Protein AF-0000000079439930 (afdb_homodimer)

Organism: Chrysemys picta bellii (NCBI:txid8478)

Solvent-accessible surface area (backbone atoms only — not comparable to full-atom values): 18046 Å² total; per-residue (Å²): 136,80,78,74,73,75,74,70,74,75,74,77,70,75,73,72,79,66,72,75,82,71,68,65,83,54,54,28,78,56,24,63,76,33,70,64,34,46,35,51,52,47,32,37,53,33,23,48,49,23,35,52,36,46,55,69,49,66,46,74,52,48,75,53,48,45,51,30,38,50,50,29,50,50,49,28,52,50,48,53,52,54,51,44,37,32,45,70,48,45,57,82,77,45,98,67,63,59,44,56,50,47,21,53,52,27,43,53,50,20,47,52,34,43,33,30,21,51,41,39,43,47,58,44,70,42,34,68,26,24,35,65,82,67,78,46,57,47,36,52,73,69,39,39,54,41,33,50,53,23,24,54,33,27,44,52,26,25,51,32,27,44,50,43,19,52,54,25,46,56,42,50,65,99,134,82,77,75,74,74,75,70,75,73,74,78,70,76,72,75,79,67,73,75,82,71,68,66,82,55,54,28,78,56,24,64,75,34,72,63,35,46,34,51,51,47,30,37,52,33,22,48,49,23,34,52,35,46,56,70,49,66,44,74,53,48,76,53,47,45,51,31,37,51,50,29,48,51,49,28,52,51,47,52,53,55,51,43,37,31,45,68,49,45,58,81,78,46,97,64,64,60,44,56,51,47,21,53,52,27,44,52,49,21,46,52,34,43,33,29,21,51,42,39,43,47,57,43,68,42,35,67,26,23,35,66,85,65,78,46,56,48,37,51,73,69,38,39,55,41,32,49,53,25,25,53,32,27,46,51,25,24,50,31,28,46,50,43,20,54,54,24,46,57,43,51,67,98

InterPro domains:
  IPR008253 Marvel domain [PF01284] (32-167)
  IPR008253 Marvel domain [PS51225] (31-173)
  IPR013295 Myelin and lymphocyte (MAL) protein [PR01884] (45-57)
  IPR013295 Myelin and lymphocyte (MAL) protein [PR01884] (66-79)
  IPR013295 Myelin and lymphocyte (MAL) protein [PR01884] (98-113)
  IPR013295 Myelin and lymphocyte (MAL) protein [PR01884] (144-161)
  IPR050578 MARVEL domain-containing and chemokine-like factor proteins [PTHR22776] (22-173)

Secondary structure (DSSP, 8-state):
------------------------PPPGGGGGGSHHHHHHHHHHHHHHHHHHHHHHTT-SSHHHHHHHHHHHHHHHHHHHHHHHHHHTTGGGGS-S-HHHHHHHHHHHHHHHHHHHHHHHHHHHHTTT-B-TTSSSBSS-HHHHHHHHHHHHHHHHHHHHHHHHHHHHHHHHH-/---------------------------GGGGGGSHHHHHHHHHHHHHHHHHHHHHHTT-SSHHHHHHHHHHHHHHHHHHHHHHHHHHTTGGGGS-S-HHHHHHHHHHHHHHHHHHHHHHHHHHHHTTT-B-TTSSSBSS-HHHHHHHHHHHHHHHHHHHHHHHHHHHHHHHHH-

Structure (mmCIF, N/CA/C/O backbone):
data_AF-0000000079439930-model_v1
#
loop_
_entity.id
_entity.type
_entity.pdbx_description
1 polymer 'Mal, T cell differentiation protein 2'
#
loop_
_atom_site.group_PDB
_atom_site.id
_atom_site.type_symbol
_atom_site.label_atom_id
_atom_site.label_alt_id
_atom_site.label_comp_id
_atom_site.label_asym_id
_atom_site.label_entity_id
_atom_site.label_seq_id
_atom_site.pdbx_PDB_ins_code
_atom_site.Cartn_x
_atom_site.Cartn_y
_atom_site.Cartn_z
_atom_site.occupancy
_atom_site.B_iso_or_equiv
_atom_site.auth_seq_id
_atom_site.auth_comp_id
_atom_site.auth_asym_id
_atom_site.auth_atom_id
_atom_site.pdbx_PDB_model_num
ATOM 1 N N . MET A 1 1 ? 2.426 77.375 29.844 1 32.12 1 MET A N 1
ATOM 2 C CA . MET A 1 1 ? 1.651 76.125 29.828 1 32.12 1 MET A CA 1
ATOM 3 C C . MET A 1 1 ? 2.213 75.125 28.797 1 32.12 1 MET A C 1
ATOM 5 O O . MET A 1 1 ? 2.08 75.312 27.594 1 32.12 1 MET A O 1
ATOM 9 N N . SER A 1 2 ? 3.395 74.5 29.062 1 38.62 2 SER A N 1
ATOM 10 C CA . SER A 1 2 ? 4.191 73.562 28.312 1 38.62 2 SER A CA 1
ATOM 11 C C . SER A 1 2 ? 3.398 72.312 28.031 1 38.62 2 SER A C 1
ATOM 13 O O . SER A 1 2 ? 2.842 71.688 28.953 1 38.62 2 SER A O 1
ATOM 15 N N . VAL A 1 3 ? 2.713 72.25 26.875 1 45.84 3 VAL A N 1
ATOM 16 C CA . VAL A 1 3 ? 2.025 71.062 26.328 1 45.84 3 VAL A CA 1
ATOM 17 C C . VAL A 1 3 ? 2.947 69.875 26.375 1 45.84 3 VAL A C 1
ATOM 19 O O . VAL A 1 3 ? 4.02 69.875 25.766 1 45.84 3 VAL A O 1
ATOM 22 N N . ARG A 1 4 ? 3.117 69.188 27.562 1 47.84 4 ARG A N 1
ATOM 23 C CA . ARG A 1 4 ? 3.773 67.875 27.688 1 47.84 4 ARG A CA 1
ATOM 24 C C . ARG A 1 4 ? 3.236 66.875 26.641 1 47.84 4 ARG A C 1
ATOM 26 O O . ARG A 1 4 ? 2.041 66.625 26.625 1 47.84 4 ARG A O 1
ATOM 33 N N . GLY A 1 5 ? 3.74 66.938 25.438 1 41.31 5 GLY A N 1
ATOM 34 C CA . GLY A 1 5 ? 3.465 65.938 24.406 1 41.31 5 GLY A CA 1
ATOM 35 C C . GLY A 1 5 ? 3.504 64.562 24.938 1 41.31 5 GLY A C 1
ATOM 36 O O . GLY A 1 5 ? 4.512 64.125 25.5 1 41.31 5 GLY A O 1
ATOM 37 N N . GLY A 1 6 ? 2.406 64.062 25.5 1 41.41 6 GLY A N 1
ATOM 38 C CA . GLY A 1 6 ? 2.314 62.656 25.906 1 41.41 6 GLY A CA 1
ATOM 39 C C . GLY A 1 6 ? 2.914 61.688 24.891 1 41.41 6 GLY A C 1
ATOM 40 O O . GLY A 1 6 ? 2.594 61.75 23.703 1 41.41 6 GLY A O 1
ATOM 41 N N . SER A 1 7 ? 4.227 61.375 24.984 1 45.31 7 SER A N 1
ATOM 42 C CA . SER A 1 7 ? 4.875 60.312 24.203 1 45.31 7 SER A CA 1
ATOM 43 C C . SER A 1 7 ? 3.982 59.094 24.078 1 45.31 7 SER A C 1
ATOM 45 O O . SER A 1 7 ? 3.486 58.594 25.094 1 45.31 7 SER A O 1
ATOM 47 N N . MET A 1 8 ? 3.07 59 23.062 1 49.94 8 MET A N 1
ATOM 48 C CA . MET A 1 8 ? 2.369 57.781 22.766 1 49.94 8 MET A CA 1
ATOM 49 C C . MET A 1 8 ? 3.262 56.562 23.031 1 49.94 8 MET A C 1
ATOM 51 O O . MET A 1 8 ? 4.465 56.594 22.781 1 49.94 8 MET A O 1
ATOM 55 N N . PRO A 1 9 ? 2.969 55.688 24.078 1 54.25 9 PRO A N 1
ATOM 56 C CA . PRO A 1 9 ? 3.814 54.5 24.234 1 54.25 9 PRO A CA 1
ATOM 57 C C . PRO A 1 9 ? 4.105 53.812 22.891 1 54.25 9 PRO A C 1
ATOM 59 O O . PRO A 1 9 ? 3.328 53.938 21.953 1 54.25 9 PRO A O 1
ATOM 62 N N . PRO A 1 10 ? 5.363 53.562 22.547 1 54.41 10 PRO A N 1
ATOM 63 C CA . PRO A 1 10 ? 5.691 52.875 21.297 1 54.41 10 PRO A CA 1
ATOM 64 C C . PRO A 1 10 ? 4.773 51.688 21.016 1 54.41 10 PRO A C 1
ATOM 66 O O . PRO A 1 10 ? 4.203 51.125 21.953 1 54.41 10 PRO A O 1
ATOM 69 N N . PRO A 1 11 ? 4.141 51.594 19.844 1 53.78 11 PRO A N 1
ATOM 70 C CA . PRO A 1 11 ? 3.305 50.438 19.5 1 53.78 11 PRO A CA 1
ATOM 71 C C . PRO A 1 11 ? 3.891 49.125 20.016 1 53.78 11 PRO A C 1
ATOM 73 O O . PRO A 1 11 ? 5.109 49.031 20.188 1 53.78 11 PRO A O 1
ATOM 76 N N . PRO A 1 12 ? 3.102 48.344 20.734 1 47 12 PRO A N 1
ATOM 77 C CA . PRO A 1 12 ? 3.648 47.062 21.188 1 47 12 PRO A CA 1
ATOM 78 C C . PRO A 1 12 ? 4.469 46.344 20.109 1 47 12 PRO A C 1
ATOM 80 O O . PRO A 1 12 ? 4.234 46.562 18.922 1 47 12 PRO A O 1
ATOM 83 N N . ASN A 1 13 ? 5.734 46.125 20.297 1 45.19 13 ASN A N 1
ATOM 84 C CA . ASN A 1 13 ? 6.57 45.312 19.422 1 45.19 13 ASN A CA 1
ATOM 85 C C . ASN A 1 13 ? 5.801 44.125 18.859 1 45.19 13 ASN A C 1
ATOM 87 O O . ASN A 1 13 ? 5.121 43.406 19.594 1 45.19 13 ASN A O 1
ATOM 91 N N . PRO A 1 14 ? 5.352 44.156 17.609 1 44.88 14 PRO A N 1
ATOM 92 C CA . PRO A 1 14 ? 4.73 42.938 17.125 1 44.88 14 PRO A CA 1
ATOM 93 C C . PRO A 1 14 ? 5.395 41.656 17.688 1 44.88 14 PRO A C 1
ATOM 95 O O . PRO A 1 14 ? 6.625 41.562 17.688 1 44.88 14 PRO A O 1
ATOM 98 N N . THR A 1 15 ? 4.965 41.156 18.781 1 44.5 15 THR A N 1
ATOM 99 C CA . THR A 1 15 ? 5.5 39.844 19.172 1 44.5 15 THR A CA 1
ATOM 100 C C . THR A 1 15 ? 5.824 39 17.953 1 44.5 15 THR A C 1
ATOM 102 O O . THR A 1 15 ? 4.957 38.781 17.109 1 44.5 15 THR A O 1
ATOM 105 N N . ALA A 1 16 ? 6.977 39.062 17.438 1 43.16 16 ALA A N 1
ATOM 106 C CA . ALA A 1 16 ? 7.469 38.219 16.359 1 43.16 16 ALA A CA 1
ATOM 107 C C . ALA A 1 16 ? 6.902 36.781 16.469 1 43.16 16 ALA A C 1
ATOM 109 O O . ALA A 1 16 ? 7.055 36.125 17.5 1 43.16 16 ALA A O 1
ATOM 110 N N . TYR A 1 17 ? 5.699 36.438 16.047 1 41.56 17 TYR A N 1
ATOM 111 C CA . TYR A 1 17 ? 5.23 35.062 15.906 1 41.56 17 TYR A CA 1
ATOM 112 C C . TYR A 1 17 ? 6.355 34.125 15.445 1 41.56 17 TYR A C 1
ATOM 114 O O . TYR A 1 17 ? 6.836 34.25 14.32 1 41.56 17 TYR A O 1
ATOM 122 N N . PHE A 1 18 ? 7.285 33.781 16.25 1 45.5 18 PHE A N 1
ATOM 123 C CA . PHE A 1 18 ? 8.266 32.781 15.867 1 45.5 18 PHE A CA 1
ATOM 124 C C . PHE A 1 18 ? 7.586 31.453 15.562 1 45.5 18 PHE A C 1
ATOM 126 O O . PHE A 1 18 ? 6.859 30.906 16.391 1 45.5 18 PHE A O 1
ATOM 133 N N . PRO A 1 19 ? 7.391 31.188 14.297 1 47.12 19 PRO A N 1
ATOM 134 C CA . PRO A 1 19 ? 6.832 29.875 13.977 1 47.12 19 PRO A CA 1
ATOM 135 C C . PRO A 1 19 ? 7.402 28.766 14.852 1 47.12 19 PRO A C 1
ATOM 137 O O . PRO A 1 19 ? 8.539 28.859 15.328 1 47.12 19 PRO A O 1
ATOM 140 N N . ALA A 1 20 ? 6.523 28.062 15.648 1 50.34 20 ALA A N 1
ATOM 141 C CA . ALA A 1 20 ? 6.945 26.938 16.484 1 50.34 20 ALA A CA 1
ATOM 142 C C . ALA A 1 20 ? 8.086 26.156 15.828 1 50.34 20 ALA A C 1
ATOM 144 O O . ALA A 1 20 ? 8.148 26.062 14.602 1 50.34 20 ALA A O 1
ATOM 145 N N . PRO A 1 21 ? 9.227 25.938 16.578 1 53.16 21 PRO A N 1
ATOM 146 C CA . PRO A 1 21 ? 10.391 25.234 16.047 1 53.16 21 PRO A CA 1
ATOM 147 C C . PRO A 1 21 ? 10.023 23.906 15.383 1 53.16 21 PRO A C 1
ATOM 149 O O . PRO A 1 21 ? 9.211 23.156 15.922 1 53.16 21 PRO A O 1
ATOM 152 N N . ARG A 1 22 ? 10.078 23.844 14.016 1 63.78 22 ARG A N 1
ATOM 153 C CA . ARG A 1 22 ? 9.906 22.609 13.242 1 63.78 22 ARG A CA 1
ATOM 154 C C . ARG A 1 22 ? 10.766 21.484 13.805 1 63.78 22 ARG A C 1
ATOM 156 O O . ARG A 1 22 ? 11.953 21.672 14.062 1 63.78 22 ARG A O 1
ATOM 163 N N . ILE A 1 23 ? 10.117 20.531 14.484 1 69.19 23 ILE A N 1
ATOM 164 C CA . ILE A 1 23 ? 10.867 19.359 14.938 1 69.19 23 ILE A CA 1
ATOM 165 C C . ILE A 1 23 ? 11.414 18.594 13.727 1 69.19 23 ILE A C 1
ATOM 167 O O . ILE A 1 23 ? 10.648 18.172 12.859 1 69.19 23 ILE A O 1
ATOM 171 N N . THR A 1 24 ? 12.672 18.641 13.539 1 77.5 24 THR A N 1
ATOM 172 C CA . THR A 1 24 ? 13.336 17.953 12.438 1 77.5 24 THR A CA 1
ATOM 173 C C . THR A 1 24 ? 14.211 16.812 12.961 1 77.5 24 THR A C 1
ATOM 175 O O . THR A 1 24 ? 14.531 16.766 14.148 1 77.5 24 THR A O 1
ATOM 178 N N . LEU A 1 25 ? 14.391 15.859 12.156 1 85.44 25 LEU A N 1
ATOM 179 C CA . LEU A 1 25 ? 15.312 14.781 12.492 1 85.44 25 LEU A CA 1
ATOM 180 C C . LEU A 1 25 ? 16.719 15.32 12.719 1 85.44 25 LEU A C 1
ATOM 182 O O . LEU A 1 25 ? 17.203 16.156 11.953 1 85.44 25 LEU A O 1
ATOM 186 N N . PRO A 1 26 ? 17.25 14.891 13.828 1 87.81 26 PRO A N 1
ATOM 187 C CA . PRO A 1 26 ? 18.609 15.359 14.086 1 87.81 26 PRO A CA 1
ATOM 188 C C . PRO A 1 26 ? 19.625 14.836 13.062 1 87.81 26 PRO A C 1
ATOM 190 O O . PRO A 1 26 ? 19.375 13.82 12.406 1 87.81 26 PRO A O 1
ATOM 193 N N . VAL A 1 27 ? 20.703 15.531 12.906 1 88.31 27 VAL A N 1
ATOM 194 C CA . VAL A 1 27 ? 21.766 15.156 11.977 1 88.31 27 VAL A CA 1
ATOM 195 C C . VAL A 1 27 ? 22.938 14.562 12.742 1 88.31 27 VAL A C 1
ATOM 197 O O . VAL A 1 27 ? 23.062 14.75 13.953 1 88.31 27 VAL A O 1
ATOM 200 N N . GLY A 1 28 ? 23.781 13.797 11.961 1 89.56 28 GLY A N 1
ATOM 201 C CA . GLY A 1 28 ? 24.922 13.164 12.594 1 89.56 28 GLY A CA 1
ATOM 202 C C . GLY A 1 28 ? 24.562 11.867 13.305 1 89.56 28 GLY A C 1
ATOM 203 O O . GLY A 1 28 ? 23.609 11.195 12.93 1 89.56 28 GLY A O 1
ATOM 204 N N . LEU A 1 29 ? 25.344 11.469 14.289 1 89.75 29 LEU A N 1
ATOM 205 C CA . LEU A 1 29 ? 25.172 10.203 15 1 89.75 29 LEU A CA 1
ATOM 206 C C . LEU A 1 29 ? 23.953 10.258 15.906 1 89.75 29 LEU A C 1
ATOM 208 O O . LEU A 1 29 ? 23.453 9.219 16.344 1 89.75 29 LEU A O 1
ATOM 212 N N . ASP A 1 30 ? 23.406 11.43 16.109 1 90.75 30 ASP A N 1
ATOM 213 C CA . ASP A 1 30 ? 22.25 11.609 16.984 1 90.75 30 ASP A CA 1
ATOM 214 C C . ASP A 1 30 ? 21 10.992 16.375 1 90.75 30 ASP A C 1
ATOM 216 O O . ASP A 1 30 ? 20.062 10.625 17.094 1 90.75 30 ASP A O 1
ATOM 220 N N . ILE A 1 31 ? 21 10.844 15.102 1 90 31 ILE A N 1
ATOM 221 C CA . ILE A 1 31 ? 19.844 10.266 14.43 1 90 31 ILE A CA 1
ATOM 222 C C . ILE A 1 31 ? 19.672 8.812 14.867 1 90 31 ILE A C 1
ATOM 224 O O . ILE A 1 31 ? 18.547 8.305 14.945 1 90 31 ILE A O 1
ATOM 228 N N . LEU A 1 32 ? 20.797 8.156 15.172 1 90.56 32 LEU A N 1
ATOM 229 C CA . LEU A 1 32 ? 20.75 6.742 15.531 1 90.56 32 LEU A CA 1
ATOM 230 C C . LEU A 1 32 ? 20.172 6.559 16.938 1 90.56 32 LEU A C 1
ATOM 232 O O . LEU A 1 32 ? 19.828 5.445 17.328 1 90.56 32 LEU A O 1
ATOM 236 N N . ARG A 1 33 ? 20.062 7.641 17.641 1 90.25 33 ARG A N 1
ATOM 237 C CA . ARG A 1 33 ? 19.531 7.578 19 1 90.25 33 ARG A CA 1
ATOM 238 C C . ARG A 1 33 ? 18.031 7.891 19.016 1 90.25 33 ARG A C 1
ATOM 240 O O . ARG A 1 33 ? 17.391 7.832 20.062 1 90.25 33 ARG A O 1
ATOM 247 N N . THR A 1 34 ? 17.484 8.094 17.875 1 91.5 34 THR A N 1
ATOM 248 C CA . THR A 1 34 ? 16.047 8.375 17.75 1 91.5 34 THR A CA 1
ATOM 249 C C . THR A 1 34 ? 15.289 7.133 17.312 1 91.5 34 THR A C 1
ATOM 251 O O . THR A 1 34 ? 15.883 6.176 16.828 1 91.5 34 THR A O 1
ATOM 254 N N . TYR A 1 35 ? 13.984 7.125 17.609 1 92.25 35 TYR A N 1
ATOM 255 C CA . TYR A 1 35 ? 13.125 6.051 17.125 1 92.25 35 TYR A CA 1
ATOM 256 C C . TYR A 1 35 ? 13.164 5.961 15.609 1 92.25 35 TYR A C 1
ATOM 258 O O . TYR A 1 35 ? 13.211 4.863 15.047 1 92.25 35 TYR A O 1
ATOM 266 N N . SER A 1 36 ? 13.156 7.082 14.969 1 93.62 36 SER A N 1
ATOM 267 C CA . SER A 1 36 ? 13.211 7.105 13.508 1 93.62 36 SER A CA 1
ATOM 268 C C . SER A 1 36 ? 14.484 6.449 12.992 1 93.62 36 SER A C 1
ATOM 270 O O . SER A 1 36 ? 14.438 5.648 12.055 1 93.62 36 SER A O 1
ATOM 272 N N . GLY A 1 37 ? 15.562 6.797 13.57 1 94.75 37 GLY A N 1
ATOM 273 C CA . GLY A 1 37 ? 16.812 6.176 13.18 1 94.75 37 GLY A CA 1
ATOM 274 C C . GLY A 1 37 ? 16.844 4.676 13.406 1 94.75 37 GLY A C 1
ATOM 275 O O . GLY A 1 37 ? 17.375 3.928 12.594 1 94.75 37 GLY A O 1
ATOM 276 N N . ALA A 1 38 ? 16.281 4.27 14.508 1 95.44 38 ALA A N 1
ATOM 277 C CA . ALA A 1 38 ? 16.203 2.846 14.82 1 95.44 38 ALA A CA 1
ATOM 278 C C . ALA A 1 38 ? 15.383 2.094 13.781 1 95.44 38 ALA A C 1
ATOM 280 O O . ALA A 1 38 ? 15.789 1.024 13.32 1 95.44 38 ALA A O 1
ATOM 281 N N . PHE A 1 39 ? 14.312 2.639 13.391 1 97 39 PHE A N 1
ATOM 282 C CA . PHE A 1 39 ? 13.469 1.994 12.398 1 97 39 PHE A CA 1
ATOM 283 C C . PHE A 1 39 ? 14.164 1.934 11.039 1 97 39 PHE A C 1
ATOM 285 O O . PHE A 1 39 ? 14.055 0.938 10.328 1 97 39 PHE A O 1
ATOM 292 N N . ILE A 1 40 ? 14.836 2.971 10.719 1 97.62 40 ILE A N 1
ATOM 293 C CA . ILE A 1 40 ? 15.547 2.977 9.445 1 97.62 40 ILE A CA 1
ATOM 294 C C . ILE A 1 40 ? 16.594 1.873 9.438 1 97.62 40 ILE A C 1
ATOM 296 O O . ILE A 1 40 ? 16.766 1.164 8.438 1 97.62 40 ILE A O 1
ATOM 300 N N . CYS A 1 41 ? 17.266 1.681 10.5 1 97.31 41 CYS A N 1
ATOM 301 C CA . CYS A 1 41 ? 18.266 0.617 10.609 1 97.31 41 CYS A CA 1
ATOM 302 C C . CYS A 1 41 ? 17.609 -0.753 10.469 1 97.31 41 CYS A C 1
ATOM 304 O O . CYS A 1 41 ? 18.141 -1.627 9.781 1 97.31 41 CYS A O 1
ATOM 306 N N . LEU A 1 42 ? 16.531 -0.93 11.125 1 98 42 LEU A N 1
ATOM 307 C CA . LEU A 1 42 ? 15.805 -2.193 11.031 1 98 42 LEU A CA 1
ATOM 308 C C . LEU A 1 42 ? 15.305 -2.424 9.609 1 98 42 LEU A C 1
ATOM 310 O O . LEU A 1 42 ? 15.32 -3.555 9.117 1 98 42 LEU A O 1
ATOM 314 N N . GLU A 1 43 ? 14.812 -1.368 8.945 1 98.56 43 GLU A N 1
ATOM 315 C CA . GLU A 1 43 ? 14.391 -1.447 7.551 1 98.56 43 GLU A CA 1
ATOM 316 C C . GLU A 1 43 ? 15.508 -1.977 6.664 1 98.56 43 GLU A C 1
ATOM 318 O O . GLU A 1 43 ? 15.281 -2.832 5.805 1 98.56 43 GLU A O 1
ATOM 323 N N . ILE A 1 44 ? 16.672 -1.461 6.887 1 98.38 44 ILE A N 1
ATOM 324 C CA . ILE A 1 44 ? 17.828 -1.854 6.086 1 98.38 44 ILE A CA 1
ATOM 325 C C . ILE A 1 44 ? 18.188 -3.311 6.375 1 98.38 44 ILE A C 1
ATOM 327 O O . ILE A 1 44 ? 18.375 -4.105 5.453 1 98.38 44 ILE A O 1
ATOM 331 N N . LEU A 1 45 ? 18.188 -3.666 7.629 1 98.19 45 LEU A N 1
ATOM 332 C CA . LEU A 1 45 ? 18.562 -5.016 8.031 1 98.19 45 LEU A CA 1
ATOM 333 C C . LEU A 1 45 ? 17.547 -6.039 7.547 1 98.19 45 LEU A C 1
ATOM 335 O O . LEU A 1 45 ? 17.906 -6.996 6.855 1 98.19 45 LEU A O 1
ATOM 339 N N . PHE A 1 46 ? 16.312 -5.848 7.906 1 98.62 46 PHE A N 1
ATOM 340 C CA . PHE A 1 46 ? 15.266 -6.777 7.492 1 98.62 46 PHE A CA 1
ATOM 341 C C . PHE A 1 46 ? 15.109 -6.773 5.977 1 98.62 46 PHE A C 1
ATOM 343 O O . PHE A 1 46 ? 14.891 -7.82 5.367 1 98.62 46 PHE A O 1
ATOM 350 N N . GLY A 1 47 ? 15.195 -5.574 5.398 1 98.5 47 GLY A N 1
ATOM 351 C CA . GLY A 1 47 ? 15.109 -5.484 3.949 1 98.5 47 GLY A CA 1
ATOM 352 C C . GLY A 1 47 ? 16.203 -6.254 3.236 1 98.5 47 GLY A C 1
ATOM 353 O O . GLY A 1 47 ? 15.961 -6.887 2.207 1 98.5 47 GLY A O 1
ATOM 354 N N . ALA A 1 48 ? 17.375 -6.223 3.76 1 98.44 48 ALA A N 1
ATOM 355 C CA . ALA A 1 48 ? 18.484 -6.98 3.189 1 98.44 48 ALA A CA 1
ATOM 356 C C . ALA A 1 48 ? 18.234 -8.484 3.277 1 98.44 48 ALA A C 1
ATOM 358 O O . ALA A 1 48 ? 18.5 -9.219 2.328 1 98.44 48 ALA A O 1
ATOM 359 N N . LEU A 1 49 ? 17.672 -8.883 4.34 1 98.5 49 LEU A N 1
ATOM 360 C CA . LEU A 1 49 ? 17.375 -10.297 4.496 1 98.5 49 LEU A CA 1
ATOM 361 C C . LEU A 1 49 ? 16.328 -10.742 3.475 1 98.5 49 LEU A C 1
ATOM 363 O O . LEU A 1 49 ? 16.406 -11.859 2.949 1 98.5 49 LEU A O 1
ATOM 367 N N . VAL A 1 50 ? 15.383 -9.922 3.162 1 98.5 50 VAL A N 1
ATOM 368 C CA . VAL A 1 50 ? 14.32 -10.266 2.229 1 98.5 50 VAL A CA 1
ATOM 369 C C . VAL A 1 50 ? 14.914 -10.57 0.854 1 98.5 50 VAL A C 1
ATOM 371 O O . VAL A 1 50 ? 14.688 -11.648 0.299 1 98.5 50 VAL A O 1
ATOM 374 N N . TRP A 1 51 ? 15.719 -9.625 0.278 1 98 51 TRP A N 1
ATOM 375 C CA . TRP A 1 51 ? 16.203 -9.867 -1.08 1 98 51 TRP A CA 1
ATOM 376 C C . TRP A 1 51 ? 17.25 -10.969 -1.101 1 98 51 TRP A C 1
ATOM 378 O O . TRP A 1 51 ? 17.359 -11.711 -2.078 1 98 51 TRP A O 1
ATOM 388 N N . ILE A 1 52 ? 18.031 -11.18 -0.02 1 98.12 52 ILE A N 1
ATOM 389 C CA . ILE A 1 52 ? 18.984 -12.273 0.053 1 98.12 52 ILE A CA 1
ATOM 390 C C . ILE A 1 52 ? 18.25 -13.609 0.044 1 98.12 52 ILE A C 1
ATOM 392 O O . ILE A 1 52 ? 18.609 -14.523 -0.693 1 98.12 52 ILE A O 1
ATOM 396 N N . LEU A 1 53 ? 17.203 -13.766 0.879 1 98.06 53 LEU A N 1
ATOM 397 C CA . LEU A 1 53 ? 16.438 -15 0.964 1 98.06 53 LEU A CA 1
ATOM 398 C C . LEU A 1 53 ? 15.711 -15.273 -0.347 1 98.06 53 LEU A C 1
ATOM 400 O O . LEU A 1 53 ? 15.695 -16.406 -0.828 1 98.06 53 LEU A O 1
ATOM 404 N N . VAL A 1 54 ? 15.102 -14.242 -0.956 1 97.81 54 VAL A N 1
ATOM 405 C CA . VAL A 1 54 ? 14.414 -14.422 -2.227 1 97.81 54 VAL A CA 1
ATOM 406 C C . VAL A 1 54 ? 15.406 -14.859 -3.301 1 97.81 54 VAL A C 1
ATOM 408 O O . VAL A 1 54 ? 15.117 -15.742 -4.105 1 97.81 54 VAL A O 1
ATOM 411 N N . ALA A 1 55 ? 16.594 -14.266 -3.271 1 96.94 55 ALA A N 1
ATOM 412 C CA . ALA A 1 55 ? 17.641 -14.656 -4.215 1 96.94 55 ALA A CA 1
ATOM 413 C C . ALA A 1 55 ? 18.062 -16.109 -3.996 1 96.94 55 ALA A C 1
ATOM 415 O O . ALA A 1 55 ? 18.359 -16.812 -4.957 1 96.94 55 ALA A O 1
ATOM 416 N N . ALA A 1 56 ? 18 -16.531 -2.814 1 96.56 56 ALA A N 1
ATOM 417 C CA . ALA A 1 56 ? 18.438 -17.891 -2.455 1 96.56 56 ALA A CA 1
ATOM 418 C C . ALA A 1 56 ? 17.469 -18.938 -3.006 1 96.56 56 ALA A C 1
ATOM 420 O O . ALA A 1 56 ? 17.844 -20.094 -3.164 1 96.56 56 ALA A O 1
ATOM 421 N N . THR A 1 57 ? 16.234 -18.641 -3.252 1 94.69 57 THR A N 1
ATOM 422 C CA . THR A 1 57 ? 15.273 -19.578 -3.836 1 94.69 57 THR A CA 1
ATOM 423 C C . THR A 1 57 ? 15.508 -19.719 -5.336 1 94.69 57 THR A C 1
ATOM 425 O O . THR A 1 57 ? 14.852 -20.531 -6 1 94.69 57 THR A O 1
ATOM 428 N N . ARG A 1 58 ? 16.344 -19 -5.887 1 92.88 58 ARG A N 1
ATOM 429 C CA . ARG A 1 58 ? 16.625 -18.953 -7.316 1 92.88 58 ARG A CA 1
ATOM 430 C C . ARG A 1 58 ? 15.406 -18.484 -8.102 1 92.88 58 ARG A C 1
ATOM 432 O O . ARG A 1 58 ? 15.273 -18.781 -9.289 1 92.88 58 ARG A O 1
ATOM 439 N N . VAL A 1 59 ? 14.469 -17.875 -7.539 1 92.31 59 VAL A N 1
ATOM 440 C CA . VAL A 1 59 ? 13.359 -17.125 -8.117 1 92.31 59 VAL A CA 1
ATOM 441 C C . VAL A 1 59 ? 12.578 -18.016 -9.078 1 92.31 59 VAL A C 1
ATOM 443 O O . VAL A 1 59 ? 12.469 -17.703 -10.273 1 92.31 59 VAL A O 1
ATOM 446 N N . PRO A 1 60 ? 11.938 -19.062 -8.586 1 87.56 60 PRO A N 1
ATOM 447 C CA . PRO A 1 60 ? 11.18 -19.984 -9.438 1 87.56 60 PRO A CA 1
ATOM 448 C C . PRO A 1 60 ? 10 -19.312 -10.133 1 87.56 60 PRO A C 1
ATOM 450 O O . PRO A 1 60 ? 9.555 -19.781 -11.188 1 87.56 60 PRO A O 1
ATOM 453 N N . VAL A 1 61 ? 9.398 -18.297 -9.578 1 89.19 61 VAL A N 1
ATOM 454 C CA . VAL A 1 61 ? 8.336 -17.5 -10.188 1 89.19 61 VAL A CA 1
ATOM 455 C C . VAL A 1 61 ? 8.867 -16.125 -10.539 1 89.19 61 VAL A C 1
ATOM 457 O O . VAL A 1 61 ? 8.555 -15.141 -9.859 1 89.19 61 VAL A O 1
ATOM 460 N N . PRO A 1 62 ? 9.5 -15.969 -11.555 1 90.44 62 PRO A N 1
ATOM 461 C CA . PRO A 1 62 ? 10.312 -14.773 -11.828 1 90.44 62 PRO A CA 1
ATOM 462 C C . PRO A 1 62 ? 9.477 -13.5 -11.898 1 90.44 62 PRO A C 1
ATOM 464 O O . PRO A 1 62 ? 9.938 -12.438 -11.484 1 90.44 62 PRO A O 1
ATOM 467 N N . LEU A 1 63 ? 8.328 -13.555 -12.406 1 90.19 63 LEU A N 1
ATOM 468 C CA . LEU A 1 63 ? 7.555 -12.328 -12.547 1 90.19 63 LEU A CA 1
ATOM 469 C C . LEU A 1 63 ? 7.152 -11.773 -11.18 1 90.19 63 LEU A C 1
ATOM 471 O O . LEU A 1 63 ? 7.297 -10.578 -10.922 1 90.19 63 LEU A O 1
ATOM 475 N N . LEU A 1 64 ? 6.656 -12.609 -10.297 1 93.69 64 LEU A N 1
ATOM 476 C CA . LEU A 1 64 ? 6.234 -12.18 -8.969 1 93.69 64 LEU A CA 1
ATOM 477 C C . LEU A 1 64 ? 7.438 -11.852 -8.094 1 93.69 64 LEU A C 1
ATOM 479 O O . LEU A 1 64 ? 7.535 -10.758 -7.543 1 93.69 64 LEU A O 1
ATOM 483 N N . GLN A 1 65 ? 8.367 -12.758 -8.047 1 95.62 65 GLN A N 1
ATOM 484 C CA . GLN A 1 65 ? 9.508 -12.609 -7.156 1 95.62 65 GLN A CA 1
ATOM 485 C C . GLN A 1 65 ? 10.508 -11.594 -7.703 1 95.62 65 GLN A C 1
ATOM 487 O O . GLN A 1 65 ? 11.305 -11.031 -6.945 1 95.62 65 GLN A O 1
ATOM 492 N N . GLY A 1 66 ? 10.492 -11.398 -9.008 1 95.31 66 GLY A N 1
ATOM 493 C CA . GLY A 1 66 ? 11.289 -10.32 -9.57 1 95.31 66 GLY A CA 1
ATOM 494 C C . GLY A 1 66 ? 10.883 -8.953 -9.047 1 95.31 66 GLY A C 1
ATOM 495 O O . GLY A 1 66 ? 11.742 -8.117 -8.742 1 95.31 66 GLY A O 1
ATOM 496 N N . TRP A 1 67 ? 9.594 -8.727 -9.031 1 95.56 67 TRP A N 1
ATOM 497 C CA . TRP A 1 67 ? 9.086 -7.48 -8.461 1 95.56 67 TRP A CA 1
ATOM 498 C C . TRP A 1 67 ? 9.469 -7.367 -6.984 1 95.56 67 TRP A C 1
ATOM 500 O O . TRP A 1 67 ? 9.844 -6.289 -6.516 1 95.56 67 TRP A O 1
ATOM 510 N N . VAL A 1 68 ? 9.367 -8.438 -6.223 1 97.75 68 VAL A N 1
ATOM 511 C CA . VAL A 1 68 ? 9.727 -8.445 -4.809 1 97.75 68 VAL A CA 1
ATOM 512 C C . VAL A 1 68 ? 11.203 -8.07 -4.648 1 97.75 68 VAL A C 1
ATOM 514 O O . VAL A 1 68 ? 11.555 -7.242 -3.807 1 97.75 68 VAL A O 1
ATOM 517 N N . MET A 1 69 ? 12.055 -8.664 -5.473 1 97.69 69 MET A N 1
ATOM 518 C CA . MET A 1 69 ? 13.477 -8.359 -5.445 1 97.69 69 MET A CA 1
ATOM 519 C C . MET A 1 69 ? 13.727 -6.895 -5.797 1 97.69 69 MET A C 1
ATOM 521 O O . MET A 1 69 ? 14.516 -6.215 -5.137 1 97.69 69 MET A O 1
ATOM 525 N N . PHE A 1 70 ? 13.07 -6.426 -6.805 1 97.44 70 PHE A N 1
ATOM 526 C CA . PHE A 1 70 ? 13.211 -5.043 -7.246 1 97.44 70 PHE A CA 1
ATOM 527 C C . PHE A 1 70 ? 12.859 -4.078 -6.117 1 97.44 70 PHE A C 1
ATOM 529 O O . PHE A 1 70 ? 13.633 -3.16 -5.824 1 97.44 70 PHE A O 1
ATOM 536 N N . VAL A 1 71 ? 11.742 -4.293 -5.516 1 98.31 71 VAL A N 1
ATOM 537 C CA . VAL A 1 71 ? 11.266 -3.406 -4.457 1 98.31 71 VAL A CA 1
ATOM 538 C C . VAL A 1 71 ? 12.211 -3.48 -3.258 1 98.31 71 VAL A C 1
ATOM 540 O O . VAL A 1 71 ? 12.602 -2.449 -2.707 1 98.31 71 VAL A O 1
ATOM 543 N N . SER A 1 72 ? 12.578 -4.668 -2.859 1 98.56 72 SER A N 1
ATOM 544 C CA . SER A 1 72 ? 13.375 -4.832 -1.651 1 98.56 72 SER A CA 1
ATOM 545 C C . SER A 1 72 ? 14.781 -4.273 -1.841 1 98.56 72 SER A C 1
ATOM 547 O O . SER A 1 72 ? 15.312 -3.592 -0.959 1 98.56 72 SER A O 1
ATOM 549 N N . VAL A 1 73 ? 15.422 -4.457 -2.951 1 98.38 73 VAL A N 1
ATOM 550 C CA . VAL A 1 73 ? 16.766 -3.957 -3.217 1 98.38 73 VAL A CA 1
ATOM 551 C C . VAL A 1 73 ? 16.734 -2.434 -3.314 1 98.38 73 VAL A C 1
ATOM 553 O O . VAL A 1 73 ? 17.578 -1.752 -2.711 1 98.38 73 VAL A O 1
ATOM 556 N N . THR A 1 74 ? 15.781 -1.961 -4.062 1 98.44 74 THR A N 1
ATOM 557 C CA . THR A 1 74 ? 15.664 -0.517 -4.227 1 98.44 74 THR A CA 1
ATOM 558 C C . THR A 1 74 ? 15.398 0.161 -2.887 1 98.44 74 THR A C 1
ATOM 560 O O . THR A 1 74 ? 16.016 1.18 -2.568 1 98.44 74 THR A O 1
ATOM 563 N N . ALA A 1 75 ? 14.477 -0.416 -2.148 1 98.56 75 ALA A N 1
ATOM 564 C CA . ALA A 1 75 ? 14.164 0.147 -0.838 1 98.56 75 ALA A CA 1
ATOM 565 C C . ALA A 1 75 ? 15.383 0.119 0.079 1 98.56 75 ALA A C 1
ATOM 567 O O . ALA A 1 75 ? 15.633 1.077 0.812 1 98.56 75 ALA A O 1
ATOM 568 N N . CYS A 1 76 ? 16.078 -0.967 0.068 1 98.19 76 CYS A N 1
ATOM 569 C CA . CYS A 1 76 ? 17.281 -1.087 0.885 1 98.19 76 CYS A CA 1
ATOM 570 C C . CYS A 1 76 ? 18.312 -0.016 0.516 1 98.19 76 CYS A C 1
ATOM 572 O O . CYS A 1 76 ? 18.828 0.673 1.391 1 98.19 76 CYS A O 1
ATOM 574 N N . PHE A 1 77 ? 18.516 0.187 -0.734 1 98.06 77 PHE A N 1
ATOM 575 C CA . PHE A 1 77 ? 19.484 1.169 -1.231 1 98.06 77 PHE A CA 1
ATOM 576 C C . PHE A 1 77 ? 19.031 2.584 -0.881 1 98.06 77 PHE A C 1
ATOM 578 O O . PHE A 1 77 ? 19.828 3.393 -0.405 1 98.06 77 PHE A O 1
ATOM 585 N N . LEU A 1 78 ? 17.828 2.885 -1.094 1 97.88 78 LEU A N 1
ATOM 586 C CA . LEU A 1 78 ? 17.312 4.223 -0.834 1 97.88 78 LEU A CA 1
ATOM 587 C C . LEU A 1 78 ? 17.328 4.531 0.659 1 97.88 78 LEU A C 1
ATOM 589 O O . LEU A 1 78 ? 17.562 5.676 1.059 1 97.88 78 LEU A O 1
ATOM 593 N N . SER A 1 79 ? 17.031 3.488 1.479 1 98.19 79 SER A N 1
ATOM 594 C CA . SER A 1 79 ? 17.094 3.689 2.922 1 98.19 79 SER A CA 1
ATOM 595 C C . SER A 1 79 ? 18.516 3.965 3.391 1 98.19 79 SER A C 1
ATOM 597 O O . SER A 1 79 ? 18.734 4.785 4.285 1 98.19 79 SER A O 1
ATOM 599 N N . ILE A 1 80 ? 19.484 3.299 2.816 1 97.75 80 ILE A N 1
ATOM 600 C CA . ILE A 1 80 ? 20.891 3.537 3.141 1 97.75 80 ILE A CA 1
ATOM 601 C C . ILE A 1 80 ? 21.266 4.965 2.76 1 97.75 80 ILE A C 1
ATOM 603 O O . ILE A 1 80 ? 21.891 5.68 3.547 1 97.75 80 ILE A O 1
ATOM 607 N N . LEU A 1 81 ? 20.875 5.406 1.583 1 96.56 81 LEU A N 1
ATOM 608 C CA . LEU A 1 81 ? 21.156 6.758 1.115 1 96.56 81 LEU A CA 1
ATOM 609 C C . LEU A 1 81 ? 20.484 7.793 2.02 1 96.56 81 LEU A C 1
ATOM 611 O O . LEU A 1 81 ? 21.109 8.789 2.387 1 96.56 81 LEU A O 1
ATOM 615 N N . PHE A 1 82 ? 19.234 7.477 2.33 1 96.12 82 PHE A N 1
ATOM 616 C CA . PHE A 1 82 ? 18.469 8.383 3.186 1 96.12 82 PHE A CA 1
ATOM 617 C C . PHE A 1 82 ? 19.141 8.531 4.543 1 96.12 82 PHE A C 1
ATOM 619 O O . PHE A 1 82 ? 19.328 9.648 5.027 1 96.12 82 PHE A O 1
ATOM 626 N N . LEU A 1 83 ? 19.484 7.477 5.184 1 95.31 83 LEU A N 1
ATOM 627 C CA . LEU A 1 83 ? 20.188 7.508 6.469 1 95.31 83 LEU A CA 1
ATOM 628 C C . LEU A 1 83 ? 21.531 8.211 6.344 1 95.31 83 LEU A C 1
ATOM 630 O O . LEU A 1 83 ? 21.922 8.977 7.227 1 95.31 83 LEU A O 1
ATOM 634 N N . GLY A 1 84 ? 22.219 8.047 5.277 1 95 84 GLY A N 1
ATOM 635 C CA . GLY A 1 84 ? 23.516 8.656 5.043 1 95 84 GLY A CA 1
ATOM 636 C C . GLY A 1 84 ? 23.453 10.172 4.949 1 95 84 GLY A C 1
ATOM 637 O O . GLY A 1 84 ? 24.344 10.867 5.457 1 95 84 GLY A O 1
ATOM 638 N N . VAL A 1 85 ? 22.453 10.633 4.273 1 93.31 85 VAL A N 1
ATOM 639 C CA . VAL A 1 85 ? 22.281 12.07 4.129 1 93.31 85 VAL A CA 1
ATOM 640 C C . VAL A 1 85 ? 22.203 12.727 5.508 1 93.31 85 VAL A C 1
ATOM 642 O O . VAL A 1 85 ? 22.75 13.805 5.723 1 93.31 85 VAL A O 1
ATOM 645 N N . PHE A 1 86 ? 21.531 12.062 6.445 1 91.94 86 PHE A N 1
ATOM 646 C CA . PHE A 1 86 ? 21.406 12.609 7.793 1 91.94 86 PHE A CA 1
ATOM 647 C C . PHE A 1 86 ? 22.656 12.359 8.609 1 91.94 86 PHE A C 1
ATOM 649 O O . PHE A 1 86 ? 23.109 13.227 9.359 1 91.94 86 PHE A O 1
ATOM 656 N N . LEU A 1 87 ? 23.234 11.219 8.469 1 91.81 87 LEU A N 1
ATOM 657 C CA . LEU A 1 87 ? 24.438 10.852 9.219 1 91.81 87 LEU A CA 1
ATOM 658 C C . LEU A 1 87 ? 25.594 11.773 8.875 1 91.81 87 LEU A C 1
ATOM 660 O O . LEU A 1 87 ? 26.375 12.172 9.75 1 91.81 87 LEU A O 1
ATOM 664 N N . PHE A 1 88 ? 25.703 12.18 7.57 1 92.06 88 PHE A N 1
ATOM 665 C CA . PHE A 1 88 ? 26.828 12.992 7.113 1 92.06 88 PHE A CA 1
ATOM 666 C C . PHE A 1 88 ? 26.453 14.469 7.07 1 92.06 88 PHE A C 1
ATOM 668 O O . PHE A 1 88 ? 27.188 15.297 6.543 1 92.06 88 PHE A O 1
ATOM 675 N N . SER A 1 89 ? 25.312 14.812 7.586 1 89.44 89 SER A N 1
ATOM 676 C CA . SER A 1 89 ? 24.812 16.188 7.727 1 89.44 89 SER A CA 1
ATOM 677 C C . SER A 1 89 ? 24.719 16.875 6.375 1 89.44 89 SER A C 1
ATOM 679 O O . SER A 1 89 ? 25.031 18.062 6.258 1 89.44 89 SER A O 1
ATOM 681 N N . TYR A 1 90 ? 24.406 16.109 5.383 1 88.5 90 TYR A N 1
ATOM 682 C CA . TYR A 1 90 ? 24.25 16.672 4.047 1 88.5 90 TYR A CA 1
ATOM 683 C C . TYR A 1 90 ? 22.922 17.391 3.896 1 88.5 90 TYR A C 1
ATOM 685 O O . TYR A 1 90 ? 22.688 18.062 2.9 1 88.5 90 TYR A O 1
ATOM 693 N N . THR A 1 91 ? 22.016 17.266 4.91 1 84.06 91 THR A N 1
ATOM 694 C CA . THR A 1 91 ? 20.703 17.906 4.867 1 84.06 91 THR A CA 1
ATOM 695 C C . THR A 1 91 ? 20.844 19.422 4.797 1 84.06 91 THR A C 1
ATOM 697 O O . THR A 1 91 ? 19.969 20.109 4.266 1 84.06 91 THR A O 1
ATOM 700 N N . HIS A 1 92 ? 21.891 19.938 5.246 1 84.31 92 HIS A N 1
ATOM 701 C CA . HIS A 1 92 ? 22.109 21.375 5.273 1 84.31 92 HIS A CA 1
ATOM 702 C C . HIS A 1 92 ? 22.469 21.906 3.889 1 84.31 92 HIS A C 1
ATOM 704 O O . HIS A 1 92 ? 22.344 23.094 3.621 1 84.31 92 HIS A O 1
ATOM 710 N N . ARG A 1 93 ? 22.875 20.969 3.074 1 85.19 93 ARG A N 1
ATOM 711 C CA . ARG A 1 93 ? 23.328 21.375 1.747 1 85.19 93 ARG A CA 1
ATOM 712 C C . ARG A 1 93 ? 22.188 21.359 0.746 1 85.19 93 ARG A C 1
ATOM 714 O O . ARG A 1 93 ? 22.297 21.906 -0.353 1 85.19 93 ARG A O 1
ATOM 721 N N . ILE A 1 94 ? 21.156 20.75 1.13 1 84.31 94 ILE A N 1
ATOM 722 C CA . ILE A 1 94 ? 20.016 20.594 0.237 1 84.31 94 ILE A CA 1
ATOM 723 C C . ILE A 1 94 ? 18.812 21.359 0.804 1 84.31 94 ILE A C 1
ATOM 725 O O . ILE A 1 94 ? 18.344 21.047 1.9 1 84.31 94 ILE A O 1
ATOM 729 N N . ALA A 1 95 ? 18.328 22.281 0.06 1 85.38 95 ALA A N 1
ATOM 730 C CA . ALA A 1 95 ? 17.266 23.156 0.518 1 85.38 95 ALA A CA 1
ATOM 731 C C . ALA A 1 95 ? 15.891 22.531 0.235 1 85.38 95 ALA A C 1
ATOM 733 O O . ALA A 1 95 ? 15.211 22.922 -0.719 1 85.38 95 ALA A O 1
ATOM 734 N N . VAL A 1 96 ? 15.523 21.547 0.996 1 85.88 96 VAL A N 1
ATOM 735 C CA . VAL A 1 96 ? 14.195 20.953 0.875 1 85.88 96 VAL A CA 1
ATOM 736 C C . VAL A 1 96 ? 13.57 20.797 2.258 1 85.88 96 VAL A C 1
ATOM 738 O O . VAL A 1 96 ? 14.258 20.922 3.275 1 85.88 96 VAL A O 1
ATOM 741 N N . ASP A 1 97 ? 12.203 20.625 2.244 1 89.56 97 ASP A N 1
ATOM 742 C CA . ASP A 1 97 ? 11.523 20.281 3.486 1 89.56 97 ASP A CA 1
ATOM 743 C C . ASP A 1 97 ? 11.75 18.812 3.836 1 89.56 97 ASP A C 1
ATOM 745 O O . ASP A 1 97 ? 11.031 17.938 3.354 1 89.56 97 ASP A O 1
ATOM 749 N N . TRP A 1 98 ? 12.703 18.547 4.684 1 90.31 98 TRP A N 1
ATOM 750 C CA . TRP A 1 98 ? 13.117 17.188 4.984 1 90.31 98 TRP A CA 1
ATOM 751 C C . TRP A 1 98 ? 12.008 16.422 5.707 1 90.31 98 TRP A C 1
ATOM 753 O O . TRP A 1 98 ? 11.953 15.195 5.668 1 90.31 98 TRP A O 1
ATOM 763 N N . ASN A 1 99 ? 11.148 17.125 6.406 1 89.81 99 ASN A N 1
ATOM 764 C CA . ASN A 1 99 ? 10.016 16.453 7.027 1 89.81 99 ASN A CA 1
ATOM 765 C C . ASN A 1 99 ? 9.047 15.906 5.98 1 89.81 99 ASN A C 1
ATOM 767 O O . ASN A 1 99 ? 8.562 14.781 6.098 1 89.81 99 ASN A O 1
ATOM 771 N N . GLN A 1 100 ? 8.805 16.688 5.051 1 90.81 100 GLN A N 1
ATOM 772 C CA . GLN A 1 100 ? 7.945 16.266 3.953 1 90.81 100 GLN A CA 1
ATOM 773 C C . GLN A 1 100 ? 8.594 15.133 3.158 1 90.81 100 GLN A C 1
ATOM 775 O O . GLN A 1 100 ? 7.93 14.164 2.787 1 90.81 100 GLN A O 1
ATOM 780 N N . MET A 1 101 ? 9.852 15.289 2.9 1 93 101 MET A N 1
ATOM 781 C CA . MET A 1 101 ? 10.586 14.281 2.141 1 93 101 MET A CA 1
ATOM 782 C C . MET A 1 101 ? 10.625 12.961 2.896 1 93 101 MET A C 1
ATOM 784 O O . MET A 1 101 ? 10.492 11.891 2.297 1 93 101 MET A O 1
ATOM 788 N N . ASP A 1 102 ? 10.82 13.078 4.188 1 94.56 102 ASP A N 1
ATOM 789 C CA . ASP A 1 102 ? 10.812 11.891 5.039 1 94.56 102 ASP A CA 1
ATOM 790 C C . ASP A 1 102 ? 9.477 11.164 4.957 1 94.56 102 ASP A C 1
ATOM 792 O O . ASP A 1 102 ? 9.438 9.945 4.773 1 94.56 102 ASP A O 1
ATOM 796 N N . PHE A 1 103 ? 8.469 11.859 4.996 1 95.38 103 PHE A N 1
ATOM 797 C CA . PHE A 1 103 ? 7.133 11.273 4.949 1 95.38 103 PHE A CA 1
ATOM 798 C C . PHE A 1 103 ? 6.863 10.641 3.588 1 95.38 103 PHE A C 1
ATOM 800 O O . PHE A 1 103 ? 6.391 9.508 3.504 1 95.38 103 PHE A O 1
ATOM 807 N N . LEU A 1 104 ? 7.148 11.367 2.562 1 95 104 LEU A N 1
ATOM 808 C CA . LEU A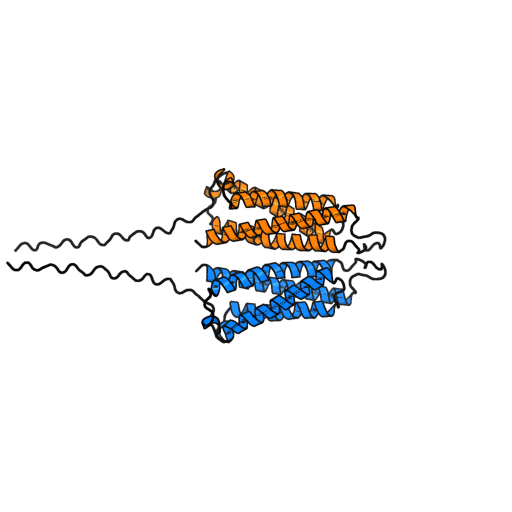 1 104 ? 6.887 10.883 1.212 1 95 104 LEU A CA 1
ATOM 809 C C . LEU A 1 104 ? 7.699 9.625 0.919 1 95 104 LEU A C 1
ATOM 811 O O . LEU A 1 104 ? 7.184 8.672 0.341 1 95 104 LEU A O 1
ATOM 815 N N . PHE A 1 105 ? 8.961 9.633 1.319 1 97.38 105 PHE A N 1
ATOM 816 C CA . PHE A 1 105 ? 9.836 8.484 1.092 1 97.38 105 PHE A CA 1
ATOM 817 C C . PHE A 1 105 ? 9.305 7.25 1.819 1 97.38 105 PHE A C 1
ATOM 819 O O . PHE A 1 105 ? 9.125 6.195 1.211 1 97.38 105 PHE A O 1
ATOM 826 N N . HIS A 1 106 ? 9.008 7.383 3.068 1 97.88 106 HIS A N 1
ATOM 827 C CA . HIS A 1 106 ? 8.609 6.223 3.857 1 97.88 106 HIS A CA 1
ATOM 828 C C . HIS A 1 106 ? 7.191 5.781 3.506 1 97.88 106 HIS A C 1
ATOM 830 O O . HIS A 1 106 ? 6.887 4.586 3.521 1 97.88 106 HIS A O 1
ATOM 836 N N . ALA A 1 107 ? 6.328 6.664 3.189 1 97.62 107 ALA A N 1
ATOM 837 C CA . ALA A 1 107 ? 4.969 6.301 2.793 1 97.62 107 ALA A CA 1
ATOM 838 C C . ALA A 1 107 ? 4.969 5.527 1.477 1 97.62 107 ALA A C 1
ATOM 840 O O . ALA A 1 107 ? 4.305 4.496 1.357 1 97.62 107 ALA A O 1
ATOM 841 N N . ALA A 1 108 ? 5.703 6.043 0.513 1 97.56 108 ALA A N 1
ATOM 842 C CA . ALA A 1 108 ? 5.801 5.352 -0.771 1 97.56 108 ALA A CA 1
ATOM 843 C C . ALA A 1 108 ? 6.414 3.967 -0.606 1 97.56 108 ALA A C 1
ATOM 845 O O . ALA A 1 108 ? 5.902 2.984 -1.15 1 97.56 108 ALA A O 1
ATOM 846 N N . THR A 1 109 ? 7.543 3.939 0.14 1 98.5 109 THR A N 1
ATOM 847 C CA . THR A 1 109 ? 8.219 2.66 0.336 1 98.5 109 THR A CA 1
ATOM 848 C C . THR A 1 109 ? 7.316 1.685 1.087 1 98.5 109 THR A C 1
ATOM 850 O O . THR A 1 109 ? 7.34 0.48 0.826 1 98.5 109 THR A O 1
ATOM 853 N N . PHE A 1 110 ? 6.559 2.193 2.045 1 98.62 110 PHE A N 1
ATOM 854 C CA . PHE A 1 110 ? 5.621 1.361 2.789 1 98.62 110 PHE A CA 1
ATOM 855 C C . PHE A 1 110 ? 4.621 0.701 1.849 1 98.62 110 PHE A C 1
ATOM 857 O O . PHE A 1 110 ? 4.387 -0.507 1.928 1 98.62 110 PHE A O 1
ATOM 864 N N . VAL A 1 111 ? 4.035 1.433 0.916 1 98.12 111 VAL A N 1
ATOM 865 C CA . VAL A 1 111 ? 3.037 0.921 -0.018 1 98.12 111 VAL A CA 1
ATOM 866 C C . VAL A 1 111 ? 3.668 -0.138 -0.919 1 98.12 111 VAL A C 1
ATOM 868 O O . VAL A 1 111 ? 3.119 -1.229 -1.084 1 98.12 111 VAL A O 1
ATOM 871 N N . PHE A 1 112 ? 4.812 0.174 -1.463 1 98.44 112 PHE A N 1
ATOM 872 C CA . PHE A 1 112 ? 5.48 -0.764 -2.357 1 98.44 112 PHE A CA 1
ATOM 873 C C . PHE A 1 112 ? 5.891 -2.027 -1.611 1 98.44 112 PHE A C 1
ATOM 875 O O . PHE A 1 112 ? 5.758 -3.135 -2.135 1 98.44 112 PHE A O 1
ATOM 882 N N . TYR A 1 113 ? 6.371 -1.836 -0.394 1 98.5 113 TYR A N 1
ATOM 883 C CA . TYR A 1 113 ? 6.836 -2.998 0.353 1 98.5 113 TYR A CA 1
ATOM 884 C C . TYR A 1 113 ? 5.668 -3.855 0.817 1 98.5 113 TYR A C 1
ATOM 886 O O . TYR A 1 113 ? 5.789 -5.078 0.931 1 98.5 113 TYR A O 1
ATOM 894 N N . PHE A 1 114 ? 4.566 -3.246 1.123 1 98.56 114 PHE A N 1
ATOM 895 C CA . PHE A 1 114 ? 3.369 -4.023 1.41 1 98.56 114 PHE A CA 1
ATOM 896 C C . PHE A 1 114 ? 2.996 -4.902 0.222 1 98.56 114 PHE A C 1
ATOM 898 O O . PHE A 1 114 ? 2.658 -6.074 0.392 1 98.56 114 PHE A O 1
ATOM 905 N N . GLY A 1 115 ? 3.078 -4.348 -0.957 1 97.88 115 GLY A N 1
ATOM 906 C CA . GLY A 1 115 ? 2.871 -5.137 -2.16 1 97.88 115 GLY A CA 1
ATOM 907 C C . GLY A 1 115 ? 3.859 -6.281 -2.301 1 97.88 115 GLY A C 1
ATOM 908 O O . GLY A 1 115 ? 3.48 -7.395 -2.666 1 97.88 115 GLY A O 1
ATOM 909 N N . ALA A 1 116 ? 5.09 -5.926 -2.031 1 98.25 116 ALA A N 1
ATOM 910 C CA . ALA A 1 116 ? 6.117 -6.961 -2.119 1 98.25 116 ALA A CA 1
ATOM 911 C C . ALA A 1 116 ? 5.848 -8.086 -1.131 1 98.25 116 ALA A C 1
ATOM 913 O O . ALA A 1 116 ? 6.027 -9.266 -1.456 1 98.25 116 ALA A O 1
ATOM 914 N N . PHE A 1 117 ? 5.445 -7.73 0.062 1 98.56 117 PHE A N 1
ATOM 915 C CA . PHE A 1 117 ? 5.086 -8.727 1.068 1 98.56 117 PHE A CA 1
ATOM 916 C C . PHE A 1 117 ? 3.955 -9.617 0.568 1 98.56 117 PHE A C 1
ATOM 918 O O . PHE A 1 117 ? 4.031 -10.844 0.673 1 98.56 117 PHE A O 1
ATOM 925 N N . LEU A 1 118 ? 2.953 -9.047 0.014 1 97.94 118 LEU A N 1
ATOM 926 C CA . LEU A 1 118 ? 1.8 -9.805 -0.448 1 97.94 118 LEU A CA 1
ATOM 927 C C . LEU A 1 118 ? 2.186 -10.727 -1.6 1 97.94 118 LEU A C 1
ATOM 929 O O . LEU A 1 118 ? 1.742 -11.883 -1.656 1 97.94 118 LEU A O 1
ATOM 933 N N . LEU A 1 119 ? 3.012 -10.234 -2.508 1 97.56 119 LEU A N 1
ATOM 934 C CA . LEU A 1 119 ? 3.432 -11.055 -3.641 1 97.56 119 LEU A CA 1
ATOM 935 C C . LEU A 1 119 ? 4.297 -12.219 -3.176 1 97.56 119 LEU A C 1
ATOM 937 O O . LEU A 1 119 ? 4.191 -13.328 -3.707 1 97.56 119 LEU A O 1
ATOM 941 N N . GLN A 1 120 ? 5.137 -11.938 -2.211 1 97.88 120 GLN A N 1
ATOM 942 C CA . GLN A 1 120 ? 5.965 -13.008 -1.676 1 97.88 120 GLN A CA 1
ATOM 943 C C . GLN A 1 120 ? 5.117 -14.039 -0.935 1 97.88 120 GLN A C 1
ATOM 945 O O . GLN A 1 120 ? 5.348 -15.242 -1.054 1 97.88 120 GLN A O 1
ATOM 950 N N . ALA A 1 121 ? 4.188 -13.594 -0.174 1 97.25 121 ALA A N 1
ATOM 951 C CA . ALA A 1 121 ? 3.268 -14.5 0.509 1 97.25 121 ALA A CA 1
ATOM 952 C C . ALA A 1 121 ? 2.443 -15.305 -0.492 1 97.25 121 ALA A C 1
ATOM 954 O O . ALA A 1 121 ? 2.184 -16.5 -0.281 1 97.25 121 ALA A O 1
ATOM 955 N N . ALA A 1 122 ? 2.039 -14.664 -1.544 1 95.69 122 ALA A N 1
ATOM 956 C CA . ALA A 1 122 ? 1.297 -15.344 -2.602 1 95.69 122 ALA A CA 1
ATOM 957 C C . ALA A 1 122 ? 2.135 -16.453 -3.238 1 95.69 122 ALA A C 1
ATOM 959 O O . ALA A 1 122 ? 1.654 -17.578 -3.428 1 95.69 122 ALA A O 1
ATOM 960 N N . THR A 1 123 ? 3.35 -16.109 -3.576 1 94.94 123 THR A N 1
ATOM 961 C CA . THR A 1 123 ? 4.254 -17.094 -4.148 1 94.94 123 THR A CA 1
ATOM 962 C C . THR A 1 123 ? 4.398 -18.297 -3.217 1 94.94 123 THR A C 1
ATOM 964 O O . THR A 1 123 ? 4.371 -19.453 -3.668 1 94.94 123 THR A O 1
ATOM 967 N N . THR A 1 124 ? 4.566 -18.016 -1.929 1 94.94 124 THR A N 1
ATOM 968 C CA . THR A 1 124 ? 4.707 -19.078 -0.929 1 94.94 124 THR A CA 1
ATOM 969 C C . THR A 1 124 ? 3.457 -19.938 -0.88 1 94.94 124 THR A C 1
ATOM 971 O O . THR A 1 124 ? 3.553 -21.172 -0.751 1 94.94 124 THR A O 1
ATOM 974 N N . SER A 1 125 ? 2.326 -19.375 -1.071 1 92.44 125 SER A N 1
ATOM 975 C CA . SER A 1 125 ? 1.062 -20.094 -0.977 1 92.44 125 SER A CA 1
ATOM 976 C C . SER A 1 125 ? 0.837 -20.984 -2.199 1 92.44 125 SER A C 1
ATOM 978 O O . SER A 1 125 ? 0.009 -21.891 -2.168 1 92.44 125 SER A O 1
ATOM 980 N N . LEU A 1 126 ? 1.494 -20.75 -3.262 1 90 126 LEU A N 1
ATOM 981 C CA . LEU A 1 126 ? 1.326 -21.5 -4.504 1 90 126 LEU A CA 1
ATOM 982 C C . LEU A 1 126 ? 2.273 -22.688 -4.555 1 90 126 LEU A C 1
ATOM 984 O O . LEU A 1 126 ? 2.533 -23.234 -5.629 1 90 126 LEU A O 1
ATOM 988 N N . HIS A 1 127 ? 2.758 -23.141 -3.455 1 88.25 127 HIS A N 1
ATOM 989 C CA . HIS A 1 127 ? 3.789 -24.172 -3.391 1 88.25 127 HIS A CA 1
ATOM 990 C C . HIS A 1 127 ? 3.301 -25.484 -3.998 1 88.25 127 HIS A C 1
ATOM 992 O O . HIS A 1 127 ? 4.09 -26.25 -4.555 1 88.25 127 HIS A O 1
ATOM 998 N N . ASN A 1 128 ? 2.02 -25.75 -4.078 1 83.62 128 ASN A N 1
ATOM 999 C CA . ASN A 1 128 ? 1.492 -27.016 -4.582 1 83.62 128 ASN A CA 1
ATOM 1000 C C . ASN A 1 128 ? 1.112 -26.922 -6.055 1 83.62 128 ASN A C 1
ATOM 1002 O O . ASN A 1 128 ? 0.694 -27.906 -6.66 1 83.62 128 ASN A O 1
ATOM 1006 N N . TYR A 1 129 ? 1.273 -25.766 -6.602 1 83 129 TYR A N 1
ATOM 1007 C CA . TYR A 1 129 ? 0.988 -25.594 -8.023 1 83 129 TYR A CA 1
ATOM 1008 C C . TYR A 1 129 ? 2.16 -26.078 -8.875 1 83 129 TYR A C 1
ATOM 1010 O O . TYR A 1 129 ? 3.258 -26.297 -8.359 1 83 129 TYR A O 1
ATOM 1018 N N . ARG A 1 130 ? 1.834 -26.312 -10.125 1 80.31 130 ARG A N 1
ATOM 1019 C CA . ARG A 1 130 ? 2.871 -26.906 -10.969 1 80.31 130 ARG A CA 1
ATOM 1020 C C . ARG A 1 130 ? 3.326 -25.906 -12.039 1 80.31 130 ARG A C 1
ATOM 1022 O O . ARG A 1 130 ? 2.57 -25.016 -12.422 1 80.31 130 ARG A O 1
ATOM 1029 N N . LEU A 1 131 ? 4.488 -26.141 -12.508 1 76.69 131 LEU A N 1
ATOM 1030 C CA . LEU A 1 131 ? 5.09 -25.328 -13.562 1 76.69 131 LEU A CA 1
ATOM 1031 C C . LEU A 1 131 ? 4.469 -25.641 -14.914 1 76.69 131 LEU A C 1
ATOM 1033 O O . LEU A 1 131 ? 3.852 -26.688 -15.086 1 76.69 131 LEU A O 1
ATOM 1037 N N . PRO A 1 132 ? 4.566 -24.719 -15.883 1 74.62 132 PRO A N 1
ATOM 1038 C CA . PRO A 1 132 ? 4.027 -24.98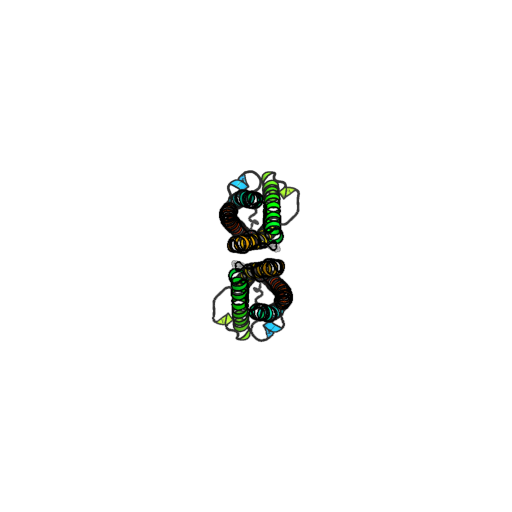4 -17.219 1 74.62 132 PRO A CA 1
ATOM 1039 C C . PRO A 1 132 ? 4.586 -26.25 -17.859 1 74.62 132 PRO A C 1
ATOM 1041 O O . PRO A 1 132 ? 3.896 -26.922 -18.625 1 74.62 132 PRO A O 1
ATOM 1044 N N . SER A 1 133 ? 5.758 -26.656 -17.5 1 72.06 133 SER A N 1
ATOM 1045 C CA . SER A 1 133 ? 6.398 -27.844 -18.078 1 72.06 133 SER A CA 1
ATOM 1046 C C . SER A 1 133 ? 5.887 -29.125 -17.422 1 72.06 133 SER A C 1
ATOM 1048 O O . SER A 1 133 ? 6.176 -30.219 -17.891 1 72.06 133 SER A O 1
ATOM 1050 N N . ASN A 1 134 ? 4.805 -29.156 -16.484 1 63.72 134 ASN A N 1
ATOM 1051 C CA . ASN A 1 134 ? 4.059 -30.234 -15.836 1 63.72 134 ASN A CA 1
ATOM 1052 C C . ASN A 1 134 ? 4.961 -31.109 -14.969 1 63.72 134 ASN A C 1
ATOM 1054 O O . ASN A 1 134 ? 4.484 -32 -14.273 1 63.72 134 ASN A O 1
ATOM 1058 N N . VAL A 1 135 ? 6.242 -30.875 -14.852 1 65.38 135 VAL A N 1
ATOM 1059 C CA . VAL A 1 135 ? 7.133 -31.891 -14.312 1 65.38 135 VAL A CA 1
ATOM 1060 C C . VAL A 1 135 ? 7.328 -31.672 -12.812 1 65.38 135 VAL A C 1
ATOM 1062 O O . VAL A 1 135 ? 7.359 -32.625 -12.031 1 65.38 135 VAL A O 1
ATOM 1065 N N . THR A 1 136 ? 7.375 -30.422 -12.352 1 77.06 136 THR A N 1
ATOM 1066 C CA . THR A 1 136 ? 7.766 -30.203 -10.961 1 77.06 136 THR A CA 1
ATOM 1067 C C . THR A 1 136 ? 6.883 -29.141 -10.312 1 77.06 136 THR A C 1
ATOM 1069 O O . THR A 1 136 ? 6.246 -28.344 -11 1 77.06 136 THR A O 1
ATOM 1072 N N . THR A 1 137 ? 6.805 -29.344 -9.023 1 82.69 137 THR A N 1
ATOM 1073 C CA . THR A 1 137 ? 6.078 -28.344 -8.242 1 82.69 137 THR A CA 1
ATOM 1074 C C . THR A 1 137 ? 6.734 -26.969 -8.375 1 82.69 137 THR A C 1
ATOM 1076 O O . THR A 1 137 ? 7.918 -26.875 -8.703 1 82.69 137 THR A O 1
ATOM 1079 N N . LEU A 1 138 ? 5.953 -26 -8.203 1 84.81 138 LEU A N 1
ATOM 1080 C CA . LEU A 1 138 ? 6.414 -24.625 -8.344 1 84.81 138 LEU A CA 1
ATOM 1081 C C . LEU A 1 138 ? 7.562 -24.328 -7.383 1 84.81 138 LEU A C 1
ATOM 1083 O O . LEU A 1 138 ? 8.547 -23.688 -7.758 1 84.81 138 LEU A O 1
ATOM 1087 N N . LEU A 1 139 ? 7.371 -24.797 -6.105 1 89.06 139 LEU A N 1
ATOM 1088 C CA . LEU A 1 139 ? 8.406 -24.609 -5.098 1 89.06 139 LEU A CA 1
ATOM 1089 C C . LEU A 1 139 ? 8.836 -25.938 -4.5 1 89.06 139 LEU A C 1
ATOM 1091 O O . LEU A 1 139 ? 8 -26.75 -4.105 1 89.06 139 LEU A O 1
ATOM 1095 N N . SER A 1 140 ? 10.188 -26.203 -4.551 1 90 140 SER A N 1
ATOM 1096 C CA . SER A 1 140 ? 10.703 -27.328 -3.766 1 90 140 SER A CA 1
ATOM 1097 C C . SER A 1 140 ? 10.469 -27.109 -2.275 1 90 140 SER A C 1
ATOM 1099 O O . SER A 1 140 ? 10.133 -26 -1.846 1 90 140 SER A O 1
ATOM 1101 N N . ASP A 1 141 ? 10.609 -28.141 -1.511 1 91.38 141 ASP A N 1
ATOM 1102 C CA . ASP A 1 141 ? 10.422 -28.047 -0.066 1 91.38 141 ASP A CA 1
ATOM 1103 C C . ASP A 1 141 ? 11.375 -27.016 0.532 1 91.38 141 ASP A C 1
ATOM 1105 O O . ASP A 1 141 ? 10.992 -26.234 1.405 1 91.38 141 ASP A O 1
ATOM 1109 N N . GLN A 1 142 ? 12.617 -27.062 0.128 1 93.56 142 GLN A N 1
ATOM 1110 C CA . GLN A 1 142 ? 13.609 -26.094 0.604 1 93.56 142 GLN A CA 1
ATOM 1111 C C . GLN A 1 142 ? 13.219 -24.672 0.217 1 93.56 142 GLN A C 1
ATOM 1113 O O . GLN A 1 142 ? 13.258 -23.766 1.051 1 93.56 142 GLN A O 1
ATOM 1118 N N . ASP A 1 143 ? 12.812 -24.453 -0.996 1 93.94 143 ASP A N 1
ATOM 1119 C CA . ASP A 1 143 ? 12.414 -23.125 -1.474 1 93.94 143 ASP A CA 1
ATOM 1120 C C . ASP A 1 143 ? 11.172 -22.641 -0.744 1 93.94 143 ASP A C 1
ATOM 1122 O O . ASP A 1 143 ? 11.016 -21.438 -0.51 1 93.94 143 ASP A O 1
ATOM 1126 N N . TYR A 1 144 ? 10.359 -23.578 -0.456 1 94.5 144 TYR A N 1
ATOM 1127 C CA . TYR A 1 144 ? 9.148 -23.234 0.287 1 94.5 144 TYR A CA 1
ATOM 1128 C C . TYR A 1 144 ? 9.492 -22.672 1.659 1 94.5 144 TYR A C 1
ATOM 1130 O O . TYR A 1 144 ? 8.977 -21.609 2.055 1 94.5 144 TYR A O 1
ATOM 1138 N N . ASN A 1 145 ? 10.383 -23.312 2.371 1 96.44 145 ASN A N 1
ATOM 1139 C CA . ASN A 1 145 ? 10.797 -22.859 3.693 1 96.44 145 ASN A CA 1
ATOM 1140 C C . ASN A 1 145 ? 11.492 -21.5 3.629 1 96.44 145 ASN A C 1
ATOM 1142 O O . ASN A 1 145 ? 11.258 -20.641 4.473 1 96.44 145 ASN A O 1
ATOM 1146 N N . ILE A 1 146 ? 12.344 -21.344 2.658 1 97.06 146 ILE A N 1
ATOM 1147 C CA . ILE A 1 146 ? 13.031 -20.062 2.467 1 97.06 146 ILE A CA 1
ATOM 1148 C C . ILE A 1 146 ? 12.016 -18.969 2.145 1 97.06 146 ILE A C 1
ATOM 1150 O O . ILE A 1 146 ? 12.133 -17.844 2.639 1 97.06 146 ILE A O 1
ATOM 1154 N N . SER A 1 147 ? 11.008 -19.328 1.345 1 97.25 147 SER A N 1
ATOM 1155 C CA . SER A 1 147 ? 9.992 -18.359 0.968 1 97.25 147 SER A CA 1
ATOM 1156 C C . SER A 1 147 ? 9.141 -17.953 2.17 1 97.25 147 SER A C 1
ATOM 1158 O O . SER A 1 147 ? 8.695 -16.812 2.26 1 97.25 147 SER A O 1
ATOM 1160 N N . ILE A 1 148 ? 8.898 -18.875 3.074 1 97.5 148 ILE A N 1
ATOM 1161 C CA . ILE A 1 148 ? 8.195 -18.547 4.309 1 97.5 148 ILE A CA 1
ATOM 1162 C C . ILE A 1 148 ? 8.992 -17.516 5.094 1 97.5 148 ILE A C 1
ATOM 1164 O O . ILE A 1 148 ? 8.445 -16.5 5.543 1 97.5 148 ILE A O 1
ATOM 1168 N N . ALA A 1 149 ? 10.258 -17.797 5.223 1 98.06 149 ALA A N 1
ATOM 1169 C CA . ALA A 1 149 ? 11.133 -16.875 5.934 1 98.06 149 ALA A CA 1
ATOM 1170 C C . ALA A 1 149 ? 11.141 -15.5 5.258 1 98.06 149 ALA A C 1
ATOM 1172 O O . ALA A 1 149 ? 11.031 -14.469 5.922 1 98.06 149 ALA A O 1
ATOM 1173 N N . ALA A 1 150 ? 11.25 -15.469 3.971 1 98.38 150 ALA A N 1
ATOM 1174 C CA . ALA A 1 150 ? 11.25 -14.219 3.211 1 98.38 150 ALA A CA 1
ATOM 1175 C C . ALA A 1 150 ? 9.953 -13.445 3.424 1 98.38 150 ALA A C 1
ATOM 1177 O O . ALA A 1 150 ? 9.969 -12.219 3.562 1 98.38 150 ALA A O 1
ATOM 1178 N N . SER A 1 151 ? 8.844 -14.18 3.465 1 98.38 151 SER A N 1
ATOM 1179 C CA . SER A 1 151 ? 7.547 -13.547 3.688 1 98.38 151 SER A CA 1
ATOM 1180 C C . SER A 1 151 ? 7.473 -12.914 5.074 1 98.38 151 SER A C 1
ATOM 1182 O O . SER A 1 151 ? 6.938 -11.812 5.238 1 98.38 151 SER A O 1
ATOM 1184 N N . ILE A 1 152 ? 7.969 -13.523 6.062 1 98.5 152 ILE A N 1
ATOM 1185 C CA . ILE A 1 152 ? 7.953 -13.023 7.434 1 98.5 152 ILE A CA 1
ATOM 1186 C C . ILE A 1 152 ? 8.797 -11.758 7.531 1 98.5 152 ILE A C 1
ATOM 1188 O O . ILE A 1 152 ? 8.359 -10.758 8.102 1 98.5 152 ILE A O 1
ATOM 1192 N N . PHE A 1 153 ? 9.938 -11.805 6.957 1 98.75 153 PHE A N 1
ATOM 1193 C CA . PHE A 1 153 ? 10.812 -10.633 7.016 1 98.75 153 PHE A CA 1
ATOM 1194 C C . PHE A 1 153 ? 10.25 -9.492 6.176 1 98.75 153 PHE A C 1
ATOM 1196 O O . PHE A 1 153 ? 10.406 -8.32 6.52 1 98.75 153 PHE A O 1
ATOM 1203 N N . ALA A 1 154 ? 9.664 -9.875 5.07 1 98.75 154 ALA A N 1
ATOM 1204 C CA . ALA A 1 154 ? 9.016 -8.836 4.27 1 98.75 154 ALA A CA 1
ATOM 1205 C C . ALA A 1 154 ? 7.891 -8.164 5.055 1 98.75 154 ALA A C 1
ATOM 1207 O O . ALA A 1 154 ? 7.711 -6.949 4.969 1 98.75 154 ALA A O 1
ATOM 1208 N N . PHE A 1 155 ? 7.18 -8.961 5.797 1 98.62 155 PHE A N 1
ATOM 1209 C CA . PHE A 1 155 ? 6.129 -8.422 6.652 1 98.62 155 PHE A CA 1
ATOM 1210 C C . PHE A 1 155 ? 6.715 -7.5 7.719 1 98.62 155 PHE A C 1
ATOM 1212 O O . PHE A 1 155 ? 6.219 -6.395 7.934 1 98.62 155 PHE A O 1
ATOM 1219 N N . ALA A 1 156 ? 7.73 -7.934 8.336 1 98.62 156 ALA A N 1
ATOM 1220 C CA . ALA A 1 156 ? 8.391 -7.141 9.367 1 98.62 156 ALA A CA 1
ATOM 1221 C C . ALA A 1 156 ? 8.906 -5.82 8.797 1 98.62 156 ALA A C 1
ATOM 1223 O O . ALA A 1 156 ? 8.766 -4.77 9.43 1 98.62 156 ALA A O 1
ATOM 1224 N N . THR A 1 157 ? 9.516 -5.898 7.641 1 98.75 157 THR A N 1
ATOM 1225 C CA . THR A 1 157 ? 10.031 -4.699 6.992 1 98.75 157 THR A CA 1
ATOM 1226 C C . THR A 1 157 ? 8.898 -3.725 6.68 1 98.75 157 THR A C 1
ATOM 1228 O O . THR A 1 157 ? 9.047 -2.516 6.863 1 98.75 157 THR A O 1
ATOM 1231 N N . THR A 1 158 ? 7.762 -4.258 6.188 1 98.69 158 THR A N 1
ATOM 1232 C CA . THR A 1 158 ? 6.594 -3.436 5.898 1 98.69 158 THR A CA 1
ATOM 1233 C C . THR A 1 158 ? 6.133 -2.691 7.148 1 98.69 158 THR A C 1
ATOM 1235 O O . THR A 1 158 ? 5.84 -1.495 7.094 1 98.69 158 THR A O 1
ATOM 1238 N N . ILE A 1 159 ? 6.172 -3.408 8.266 1 98.5 159 ILE A N 1
ATOM 1239 C CA . ILE A 1 159 ? 5.762 -2.812 9.531 1 98.5 159 ILE A CA 1
ATOM 1240 C C . ILE A 1 159 ? 6.719 -1.683 9.906 1 98.5 159 ILE A C 1
ATOM 1242 O O . ILE A 1 159 ? 6.289 -0.614 10.344 1 98.5 159 ILE A O 1
ATOM 1246 N N . CYS A 1 160 ? 7.965 -1.915 9.703 1 98.38 160 CYS A N 1
ATOM 1247 C CA . CYS A 1 160 ? 8.953 -0.894 10.023 1 98.38 160 CYS A CA 1
ATOM 1248 C C . CYS A 1 160 ? 8.734 0.359 9.18 1 98.38 160 CYS A C 1
ATOM 1250 O O . CYS A 1 160 ? 8.742 1.474 9.711 1 98.38 160 CYS A O 1
ATOM 1252 N N . TYR A 1 161 ? 8.523 0.2 7.891 1 98.56 161 TYR A N 1
ATOM 1253 C CA . TYR A 1 161 ? 8.266 1.356 7.043 1 98.56 161 TYR A CA 1
ATOM 1254 C C . TYR A 1 161 ? 6.961 2.039 7.438 1 98.56 161 TYR A C 1
ATOM 1256 O O . TYR A 1 161 ? 6.836 3.262 7.336 1 98.56 161 TYR A O 1
ATOM 1264 N N . GLY A 1 162 ? 6.004 1.243 7.859 1 98.12 162 GLY A N 1
ATOM 1265 C CA . GLY A 1 162 ? 4.762 1.819 8.352 1 98.12 162 GLY A CA 1
ATOM 1266 C C . GLY A 1 162 ? 4.957 2.686 9.586 1 98.12 162 GLY A C 1
ATOM 1267 O O . GLY A 1 162 ? 4.414 3.791 9.664 1 98.12 162 GLY A O 1
ATOM 1268 N N . CYS A 1 163 ? 5.707 2.221 10.461 1 97.5 163 CYS A N 1
ATOM 1269 C CA . CYS A 1 163 ? 6.004 2.984 11.672 1 97.5 163 CYS A CA 1
ATOM 1270 C C . CYS A 1 163 ? 6.773 4.258 11.336 1 97.5 163 CYS A C 1
ATOM 1272 O O . CYS A 1 163 ? 6.48 5.324 11.875 1 97.5 163 CYS A O 1
ATOM 1274 N N . SER A 1 164 ? 7.734 4.066 10.508 1 97.44 164 SER A N 1
ATOM 1275 C CA . SER A 1 164 ? 8.492 5.238 10.078 1 97.44 164 SER A CA 1
ATOM 1276 C C . SER A 1 164 ? 7.582 6.273 9.422 1 97.44 164 SER A C 1
ATOM 1278 O O . SER A 1 164 ? 7.758 7.477 9.625 1 97.44 164 SER A O 1
ATOM 1280 N N . THR A 1 165 ? 6.641 5.801 8.617 1 97.06 165 THR A N 1
ATOM 1281 C CA . THR A 1 165 ? 5.695 6.695 7.961 1 97.06 165 THR A CA 1
ATOM 1282 C C . THR A 1 165 ? 4.859 7.449 8.992 1 97.06 165 THR A C 1
ATOM 1284 O O . THR A 1 165 ? 4.656 8.656 8.859 1 97.06 165 THR A O 1
ATOM 1287 N N . ALA A 1 166 ? 4.438 6.77 10 1 95.31 166 ALA A N 1
ATOM 1288 C CA . ALA A 1 166 ? 3.627 7.387 11.047 1 95.31 166 ALA A CA 1
ATOM 1289 C C . ALA A 1 166 ? 4.422 8.445 11.797 1 95.31 166 ALA A C 1
ATOM 1291 O O . ALA A 1 166 ? 3.912 9.539 12.07 1 95.31 166 ALA A O 1
ATOM 1292 N N . LEU A 1 167 ? 5.633 8.172 12.109 1 94.75 167 LEU A N 1
ATOM 1293 C CA . LEU A 1 167 ? 6.488 9.125 12.812 1 94.75 167 LEU A CA 1
ATOM 1294 C C . LEU A 1 167 ? 6.77 10.344 11.938 1 94.75 167 LEU A C 1
ATOM 1296 O O . LEU A 1 167 ? 6.75 11.477 12.43 1 94.75 167 LEU A O 1
ATOM 1300 N N . ALA A 1 168 ? 7.012 10.055 10.742 1 94.44 168 ALA A N 1
ATOM 1301 C CA . ALA A 1 168 ? 7.293 11.156 9.82 1 94.44 168 ALA A CA 1
ATOM 1302 C C . ALA A 1 168 ? 6.07 12.047 9.641 1 94.44 168 ALA A C 1
ATOM 1304 O O . ALA A 1 168 ? 6.195 13.266 9.516 1 94.44 168 ALA A O 1
ATOM 1305 N N . LEU A 1 169 ? 4.922 11.445 9.562 1 92.94 169 LEU A N 1
ATOM 1306 C CA . LEU A 1 169 ? 3.68 12.203 9.43 1 92.94 169 LEU A CA 1
ATOM 1307 C C . LEU A 1 169 ? 3.461 13.102 10.641 1 92.94 169 LEU A C 1
ATOM 1309 O O . LEU A 1 169 ? 3.053 14.258 10.492 1 92.94 169 LEU A O 1
ATOM 1313 N N . ARG A 1 170 ? 3.717 12.625 11.766 1 90.62 170 ARG A N 1
ATOM 1314 C CA . ARG A 1 170 ? 3.584 13.398 12.992 1 90.62 170 ARG A CA 1
ATOM 1315 C C . ARG A 1 170 ? 4.52 14.602 12.984 1 90.62 170 ARG A C 1
ATOM 1317 O O . ARG A 1 170 ? 4.133 15.703 13.391 1 90.62 170 ARG A O 1
ATOM 1324 N N . ARG A 1 171 ? 5.699 14.438 12.531 1 88.81 171 ARG A N 1
ATOM 1325 C CA . ARG A 1 171 ? 6.672 15.523 12.477 1 88.81 171 ARG A CA 1
ATOM 1326 C C . ARG A 1 171 ? 6.285 16.562 11.422 1 88.81 171 ARG A C 1
ATOM 1328 O O . ARG A 1 171 ? 6.484 17.75 11.617 1 88.81 171 ARG A O 1
ATOM 1335 N N . TRP A 1 172 ? 5.816 16.031 10.352 1 88.56 172 TRP A N 1
ATOM 1336 C CA . TRP A 1 172 ? 5.441 16.906 9.25 1 88.56 172 TRP A CA 1
ATOM 1337 C C . TRP A 1 172 ? 4.223 17.75 9.609 1 88.56 172 TRP A C 1
ATOM 1339 O O . TRP A 1 172 ? 4.082 18.891 9.141 1 88.56 172 TRP A O 1
ATOM 1349 N N . LYS A 1 173 ? 3.291 17.375 10.414 1 83.69 173 LYS A N 1
ATOM 1350 C CA . LYS A 1 173 ? 2.074 18.094 10.797 1 83.69 173 LYS A CA 1
ATOM 1351 C C . LYS A 1 173 ? 2.365 19.141 11.859 1 83.69 173 LYS A C 1
ATOM 1353 O O . LYS A 1 173 ? 1.677 20.156 11.938 1 83.69 173 LYS A O 1
ATOM 1358 N N . LEU A 1 174 ? 3.285 19.047 12.609 1 68.5 174 LEU A N 1
ATOM 1359 C CA . LEU A 1 174 ? 3.639 20.031 13.641 1 68.5 174 LEU A CA 1
ATOM 1360 C C . LEU A 1 174 ? 4.402 21.203 13.039 1 68.5 174 LEU A C 1
ATOM 1362 O O . LEU A 1 174 ? 4.215 22.344 13.453 1 68.5 174 LEU A O 1
ATOM 1366 N N . MET B 1 1 ? -5.973 70.875 42.625 1 32.06 1 MET B N 1
ATOM 1367 C CA . MET B 1 1 ? -5.316 70.188 41.5 1 32.06 1 MET B CA 1
ATOM 1368 C C . MET B 1 1 ? -5.867 68.812 41.312 1 32.06 1 MET B C 1
ATOM 1370 O O . MET B 1 1 ? -5.73 67.938 42.188 1 32.06 1 MET B O 1
ATOM 1374 N N . SER B 1 2 ? -6.996 68.625 40.562 1 38.19 2 SER B N 1
ATOM 1375 C CA . SER B 1 2 ? -7.789 67.5 40.156 1 38.19 2 SER B CA 1
ATOM 1376 C C . SER B 1 2 ? -6.945 66.5 39.375 1 38.19 2 SER B C 1
ATOM 1378 O O . SER B 1 2 ? -6.332 66.812 38.375 1 38.19 2 SER B O 1
ATOM 1380 N N . VAL B 1 3 ? -6.285 65.562 40.094 1 46.78 3 VAL B N 1
ATOM 1381 C CA . VAL B 1 3 ? -5.555 64.438 39.531 1 46.78 3 VAL B CA 1
ATOM 1382 C C . VAL B 1 3 ? -6.434 63.719 38.5 1 46.78 3 VAL B C 1
ATOM 1384 O O . VAL B 1 3 ? -7.496 63.188 38.875 1 46.78 3 VAL B O 1
ATOM 1387 N N . ARG B 1 4 ? -6.57 64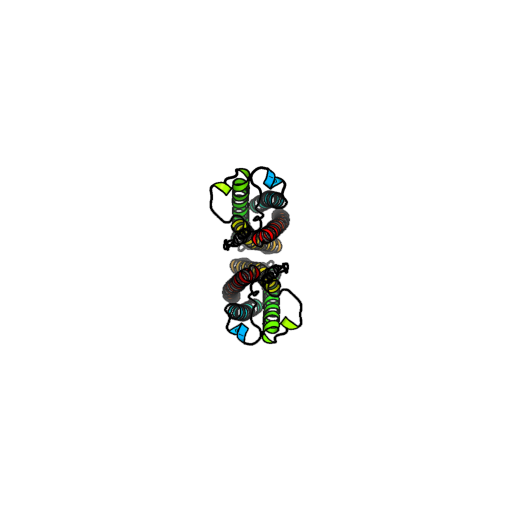.25 37.25 1 48.03 4 ARG B N 1
ATOM 1388 C CA . ARG B 1 4 ? -7.18 63.5 36.125 1 48.03 4 ARG B CA 1
ATOM 1389 C C . ARG B 1 4 ? -6.621 62.094 36.031 1 48.03 4 ARG B C 1
ATOM 1391 O O . ARG B 1 4 ? -5.422 61.906 35.812 1 48.03 4 ARG B O 1
ATOM 1398 N N . GLY B 1 5 ? -7.121 61.188 36.781 1 41.53 5 GLY B N 1
ATOM 1399 C CA . GLY B 1 5 ? -6.82 59.781 36.656 1 41.53 5 GLY B CA 1
ATOM 1400 C C . GLY B 1 5 ? -6.828 59.281 35.219 1 41.53 5 GLY B C 1
ATOM 1401 O O . GLY B 1 5 ? -7.828 59.438 34.5 1 41.53 5 GLY B O 1
ATOM 1402 N N . GLY B 1 6 ? -5.73 59.438 34.469 1 41.75 6 GLY B N 1
ATOM 1403 C CA . GLY B 1 6 ? -5.594 58.906 33.125 1 41.75 6 GLY B CA 1
ATOM 1404 C C . GLY B 1 6 ? -6.16 57.531 33 1 41.75 6 GLY B C 1
ATOM 1405 O O . GLY B 1 6 ? -5.863 56.625 33.781 1 41.75 6 GLY B O 1
ATOM 1406 N N . SER B 1 7 ? -7.441 57.375 32.594 1 45.5 7 SER B N 1
ATOM 1407 C CA . SER B 1 7 ? -8.062 56.094 32.219 1 45.5 7 SER B CA 1
ATOM 1408 C C . SER B 1 7 ? -7.113 55.25 31.391 1 45.5 7 SER B C 1
ATOM 1410 O O . SER B 1 7 ? -6.574 55.719 30.391 1 45.5 7 SER B O 1
ATOM 1412 N N . MET B 1 8 ? -6.215 54.406 32 1 50.22 8 MET B N 1
ATOM 1413 C CA . MET B 1 8 ? -5.461 53.438 31.25 1 50.22 8 MET B CA 1
ATOM 1414 C C . MET B 1 8 ? -6.297 52.875 30.094 1 50.22 8 MET B C 1
ATOM 1416 O O . MET B 1 8 ? -7.504 52.656 30.25 1 50.22 8 MET B O 1
ATOM 1420 N N . PRO B 1 9 ? -5.977 53.188 28.781 1 54.41 9 PRO B N 1
ATOM 1421 C CA . PRO B 1 9 ? -6.766 52.531 27.719 1 54.41 9 PRO B CA 1
ATOM 1422 C C . PRO B 1 9 ? -7.008 51.062 28 1 54.41 9 PRO B C 1
ATOM 1424 O O . PRO B 1 9 ? -6.23 50.406 28.719 1 54.41 9 PRO B O 1
ATOM 1427 N N . PRO B 1 10 ? -8.25 50.562 27.969 1 54.53 10 PRO B N 1
ATOM 1428 C CA . PRO B 1 10 ? -8.531 49.156 28.188 1 54.53 10 PRO B CA 1
ATOM 1429 C C . PRO B 1 10 ? -7.551 48.219 27.469 1 54.53 10 PRO B C 1
ATOM 1431 O O . PRO B 1 10 ? -6.953 48.625 26.469 1 54.53 10 PRO B O 1
ATOM 1434 N N . PRO B 1 11 ? -6.91 47.281 28.156 1 53.94 11 PRO B N 1
ATOM 1435 C CA . PRO B 1 11 ? -6.004 46.344 27.5 1 53.94 11 PRO B CA 1
ATOM 1436 C C . PRO B 1 11 ? -6.516 45.906 26.125 1 53.94 11 PRO B C 1
ATOM 1438 O O . PRO B 1 11 ? -7.723 45.938 25.875 1 53.94 11 PRO B O 1
ATOM 1441 N N . PRO B 1 12 ? -5.703 46.031 25.078 1 47.31 12 PRO B N 1
ATOM 1442 C CA . PRO B 1 12 ? -6.18 45.594 23.766 1 47.31 12 PRO B CA 1
ATOM 1443 C C . PRO B 1 12 ? -6.934 44.25 23.844 1 47.31 12 PRO B C 1
ATOM 1445 O O . PRO B 1 12 ? -6.688 43.438 24.75 1 47.31 12 PRO B O 1
ATOM 1448 N N . ASN B 1 13 ? -8.188 44.188 23.5 1 45.75 13 ASN B N 1
ATOM 1449 C CA . ASN B 1 13 ? -8.953 42.969 23.375 1 45.75 13 ASN B CA 1
ATOM 1450 C C . ASN B 1 13 ? -8.109 41.812 22.812 1 45.75 13 ASN B C 1
ATOM 1452 O O . ASN B 1 13 ? -7.387 42 21.828 1 45.75 13 ASN B O 1
ATOM 1456 N N . PRO B 1 14 ? -7.637 40.875 23.625 1 44.81 14 PRO B N 1
ATOM 1457 C CA . PRO B 1 14 ? -6.938 39.75 22.969 1 44.81 14 PRO B CA 1
ATOM 1458 C C . PRO B 1 14 ? -7.527 39.406 21.609 1 44.81 14 PRO B C 1
ATOM 1460 O O . PRO B 1 14 ? -8.75 39.281 21.469 1 44.81 14 PRO B O 1
ATOM 1463 N N . THR B 1 15 ? -7.078 40 20.547 1 44.97 15 THR B N 1
ATOM 1464 C CA . THR B 1 15 ? -7.543 39.469 19.266 1 44.97 15 THR B CA 1
ATOM 1465 C C . THR B 1 15 ? -7.797 37.969 19.344 1 44.97 15 THR B C 1
ATOM 1467 O O . THR B 1 15 ? -6.91 37.219 19.719 1 44.97 15 THR B O 1
ATOM 1470 N N . ALA B 1 16 ? -8.938 37.531 19.641 1 43.75 16 ALA B N 1
ATOM 1471 C CA . ALA B 1 16 ? -9.359 36.156 19.625 1 43.75 16 ALA B CA 1
ATOM 1472 C C . ALA B 1 16 ? -8.711 35.375 18.469 1 43.75 16 ALA B C 1
ATOM 1474 O O . ALA B 1 16 ? -8.852 35.781 17.312 1 43.75 16 ALA B O 1
ATOM 1475 N N . TYR B 1 17 ? -7.461 34.906 18.484 1 42.09 17 TYR B N 1
ATOM 1476 C CA . TYR B 1 17 ? -6.91 33.969 17.516 1 42.09 17 TYR B CA 1
ATOM 1477 C C . TYR B 1 17 ? -7.973 32.969 17.031 1 42.09 17 TYR B C 1
ATOM 1479 O O . TYR B 1 17 ? -8.43 32.125 17.797 1 42.09 17 TYR B O 1
ATOM 1487 N N . PHE B 1 18 ? -8.891 33.344 16.234 1 46.25 18 PHE B N 1
ATOM 1488 C CA . PHE B 1 18 ? -9.812 32.375 15.664 1 46.25 18 PHE B CA 1
ATOM 1489 C C . PHE B 1 18 ? -9.055 31.328 14.844 1 46.25 18 PHE B C 1
ATOM 1491 O O . PHE B 1 18 ? -8.312 31.672 13.922 1 46.25 18 PHE B O 1
ATOM 1498 N N . PRO B 1 19 ? -8.812 30.203 15.445 1 47.44 19 PRO B N 1
ATOM 1499 C CA . PRO B 1 19 ? -8.188 29.141 14.641 1 47.44 19 PRO B CA 1
ATOM 1500 C C . PRO B 1 19 ? -8.711 29.109 13.203 1 47.44 19 PRO B C 1
ATOM 1502 O O . PRO B 1 19 ? -9.859 29.484 12.953 1 47.44 19 PRO B O 1
ATOM 1505 N N . ALA B 1 20 ? -7.805 29.312 12.188 1 50.53 20 ALA B N 1
ATOM 1506 C CA . ALA B 1 20 ? -8.188 29.234 10.773 1 50.53 20 ALA B CA 1
ATOM 1507 C C . ALA B 1 20 ? -9.273 28.188 10.555 1 50.53 20 ALA B C 1
ATOM 1509 O O . ALA B 1 20 ? -9.32 27.172 11.242 1 50.53 20 ALA B O 1
ATOM 1510 N N . PRO B 1 21 ? -10.406 28.578 9.867 1 53.09 21 PRO B N 1
ATOM 1511 C CA . PRO B 1 21 ? -11.523 27.656 9.625 1 53.09 21 PRO B CA 1
ATOM 1512 C C . PRO B 1 21 ? -11.078 26.328 9.008 1 53.09 21 PRO B C 1
ATOM 1514 O O . PRO B 1 21 ? -10.242 26.312 8.109 1 53.09 21 PRO B O 1
ATOM 1517 N N . ARG B 1 22 ? -11.109 25.219 9.812 1 63.84 22 ARG B N 1
ATOM 1518 C CA . ARG B 1 22 ? -10.867 23.859 9.344 1 63.84 22 ARG B CA 1
ATOM 1519 C C . ARG B 1 22 ? -11.68 23.562 8.086 1 63.84 22 ARG B C 1
ATOM 1521 O O . ARG B 1 22 ? -12.883 23.828 8.039 1 63.84 22 ARG B O 1
ATOM 1528 N N . ILE B 1 23 ? -10.992 23.531 6.926 1 69.25 23 ILE B N 1
ATOM 1529 C CA . ILE B 1 23 ? -11.688 23.125 5.711 1 69.25 23 ILE B CA 1
ATOM 1530 C C . ILE B 1 23 ? -12.172 21.688 5.848 1 69.25 23 ILE B C 1
ATOM 1532 O O . ILE B 1 23 ? -11.375 20.781 6.074 1 69.25 23 ILE B O 1
ATOM 1536 N N . THR B 1 24 ? -13.43 21.5 5.973 1 77.38 24 THR B N 1
ATOM 1537 C CA . THR B 1 24 ? -14.031 20.188 6.098 1 77.38 24 THR B CA 1
ATOM 1538 C C . THR B 1 24 ? -14.859 19.844 4.863 1 77.38 24 THR B C 1
ATOM 1540 O O . THR B 1 24 ? -15.203 20.734 4.078 1 77.38 24 THR B O 1
ATOM 1543 N N . LEU B 1 25 ? -14.984 18.625 4.621 1 85.31 25 LEU B N 1
ATOM 1544 C CA . LEU B 1 25 ? -15.852 18.172 3.545 1 85.31 25 LEU B CA 1
ATOM 1545 C C . LEU B 1 25 ? -17.297 18.609 3.787 1 85.31 25 LEU B C 1
ATOM 1547 O O . LEU B 1 25 ? -17.797 18.516 4.91 1 85.31 25 LEU B O 1
ATOM 1551 N N . PRO B 1 26 ? -17.828 19.203 2.744 1 87.69 26 PRO B N 1
ATOM 1552 C CA . PRO B 1 26 ? -19.219 19.625 2.916 1 87.69 26 PRO B CA 1
ATOM 1553 C C . PRO B 1 26 ? -20.172 18.453 3.119 1 87.69 26 PRO B C 1
ATOM 1555 O O . PRO B 1 26 ? -19.859 17.312 2.738 1 87.69 26 PRO B O 1
ATOM 1558 N N . VAL B 1 27 ? -21.281 18.703 3.734 1 88.06 27 VAL B N 1
ATOM 1559 C CA . VAL B 1 27 ? -22.297 17.688 3.996 1 88.06 27 VAL B CA 1
ATOM 1560 C C . VAL B 1 27 ? -23.469 17.859 3.027 1 88.06 27 VAL B C 1
ATOM 1562 O O . VAL B 1 27 ? -23.641 18.938 2.432 1 88.06 27 VAL B O 1
ATOM 1565 N N . GLY B 1 28 ? -24.234 16.734 2.885 1 89.5 28 GLY B N 1
ATOM 1566 C CA . GLY B 1 28 ? -25.359 16.781 1.964 1 89.5 28 GLY B CA 1
ATOM 1567 C C . GLY B 1 28 ? -24.953 16.562 0.519 1 89.5 28 GLY B C 1
ATOM 1568 O O . GLY B 1 28 ? -23.969 15.883 0.243 1 89.5 28 GLY B O 1
ATOM 1569 N N . LEU B 1 29 ? -25.75 17.047 -0.418 1 89.38 29 LEU B N 1
ATOM 1570 C CA . LEU B 1 29 ? -25.531 16.828 -1.844 1 89.38 29 LEU B CA 1
ATOM 1571 C C . LEU B 1 29 ? -24.328 17.641 -2.34 1 89.38 29 LEU B C 1
ATOM 1573 O O . LEU B 1 29 ? -23.797 17.359 -3.418 1 89.38 29 LEU B O 1
ATOM 1577 N N . ASP B 1 30 ? -23.844 18.547 -1.536 1 90.56 30 ASP B N 1
ATOM 1578 C CA . ASP B 1 30 ? -22.734 19.406 -1.912 1 90.56 30 ASP B CA 1
ATOM 1579 C C . ASP B 1 30 ? -21.422 18.609 -1.982 1 90.56 30 ASP B C 1
ATOM 1581 O O . ASP B 1 30 ? -20.5 18.984 -2.689 1 90.56 30 ASP B O 1
ATOM 1585 N N . ILE B 1 31 ? -21.406 17.516 -1.306 1 89.75 31 ILE B N 1
ATOM 1586 C CA . ILE B 1 31 ? -20.203 16.688 -1.318 1 89.75 31 ILE B CA 1
ATOM 1587 C C . ILE B 1 31 ? -19.969 16.141 -2.723 1 89.75 31 ILE B C 1
ATOM 1589 O O . ILE B 1 31 ? -18.828 15.938 -3.137 1 89.75 31 ILE B O 1
ATOM 1593 N N . LEU B 1 32 ? -21.062 15.914 -3.457 1 90.38 32 LEU B N 1
ATOM 1594 C CA . LEU B 1 32 ? -20.969 15.328 -4.789 1 90.38 32 LEU B CA 1
ATOM 1595 C C . LEU B 1 32 ? -20.422 16.344 -5.789 1 90.38 32 LEU B C 1
ATOM 1597 O O . LEU B 1 32 ? -20.016 15.984 -6.898 1 90.38 32 LEU B O 1
ATOM 1601 N N . ARG B 1 33 ? -20.359 17.562 -5.363 1 89.94 33 ARG B N 1
ATOM 1602 C CA . ARG B 1 33 ? -19.859 18.609 -6.242 1 89.94 33 ARG B CA 1
ATOM 1603 C C . ARG B 1 33 ? -18.375 18.891 -5.973 1 89.94 33 ARG B C 1
ATOM 1605 O O . ARG B 1 33 ? -17.766 19.719 -6.652 1 89.94 33 ARG B O 1
ATOM 1612 N N . THR B 1 34 ? -17.812 18.156 -5.094 1 91.44 34 THR B N 1
ATOM 1613 C CA . THR B 1 34 ? -16.406 18.297 -4.766 1 91.44 34 THR B CA 1
ATOM 1614 C C . THR B 1 34 ? -15.562 17.219 -5.449 1 91.44 34 THR B C 1
ATOM 1616 O O . THR B 1 34 ? -16.094 16.219 -5.906 1 91.44 34 THR B O 1
ATOM 1619 N N . TYR B 1 35 ? -14.273 17.5 -5.609 1 92.38 35 TYR B N 1
ATOM 1620 C CA . TYR B 1 35 ? -13.352 16.5 -6.129 1 92.38 35 TYR B CA 1
ATOM 1621 C C . TYR B 1 35 ? -13.352 15.258 -5.258 1 92.38 35 TYR B C 1
ATOM 1623 O O . TYR B 1 35 ? -13.336 14.133 -5.77 1 92.38 35 TYR B O 1
ATOM 1631 N N . SER B 1 36 ? -13.391 15.453 -3.977 1 93.62 36 SER B N 1
ATOM 1632 C CA . SER B 1 36 ? -13.406 14.32 -3.057 1 93.62 36 SER B CA 1
ATOM 1633 C C . SER B 1 36 ? -14.633 13.445 -3.283 1 93.62 36 SER B C 1
ATOM 1635 O O . SER B 1 36 ? -14.531 12.219 -3.33 1 93.62 36 SER B O 1
ATOM 1637 N N . GLY B 1 37 ? -15.742 14.062 -3.398 1 94.69 37 GLY B N 1
ATOM 1638 C CA . GLY B 1 37 ? -16.953 13.32 -3.676 1 94.69 37 GLY B CA 1
ATOM 1639 C C . GLY B 1 37 ? -16.906 12.57 -4.992 1 94.69 37 GLY B C 1
ATOM 1640 O O . GLY B 1 37 ? -17.391 11.438 -5.09 1 94.69 37 GLY B O 1
ATOM 1641 N N . ALA B 1 38 ? -16.344 13.211 -5.984 1 95.38 38 ALA B N 1
ATOM 1642 C CA . ALA B 1 38 ? -16.203 12.578 -7.293 1 95.38 38 ALA B CA 1
ATOM 1643 C C . ALA B 1 38 ? -15.328 11.336 -7.219 1 95.38 38 ALA B C 1
ATOM 1645 O O . ALA B 1 38 ? -15.672 10.289 -7.781 1 95.38 38 ALA B O 1
ATOM 1646 N N . PHE B 1 39 ? -14.289 11.414 -6.516 1 97 39 PHE B N 1
ATOM 1647 C CA . PHE B 1 39 ? -13.383 10.281 -6.383 1 97 39 PHE B CA 1
ATOM 1648 C C . PHE B 1 39 ? -14.047 9.148 -5.613 1 97 39 PHE B C 1
ATOM 1650 O O . PHE B 1 39 ? -13.867 7.973 -5.945 1 97 39 PHE B O 1
ATOM 1657 N N . ILE B 1 40 ? -14.766 9.508 -4.621 1 97.56 40 ILE B N 1
ATOM 1658 C CA . ILE B 1 40 ? -15.438 8.469 -3.846 1 97.56 40 ILE B CA 1
ATOM 1659 C C . ILE B 1 40 ? -16.438 7.734 -4.734 1 97.56 40 ILE B C 1
ATOM 1661 O O . ILE B 1 40 ? -16.547 6.504 -4.676 1 97.56 40 ILE B O 1
ATOM 1665 N N . CYS B 1 41 ? -17.125 8.414 -5.555 1 97.25 41 CYS B N 1
ATOM 1666 C CA . CYS B 1 41 ? -18.062 7.793 -6.484 1 97.25 41 CYS B CA 1
ATOM 1667 C C . CYS B 1 41 ? -17.344 6.867 -7.453 1 97.25 41 CYS B C 1
ATOM 1669 O O . CYS B 1 41 ? -17.812 5.758 -7.723 1 97.25 41 CYS B O 1
ATOM 1671 N N . LEU B 1 42 ? -16.266 7.324 -7.977 1 98.06 42 LEU B N 1
ATOM 1672 C CA . LEU B 1 42 ? -15.477 6.504 -8.891 1 98.06 42 LEU B CA 1
ATOM 1673 C C . LEU B 1 42 ? -14.93 5.27 -8.172 1 98.06 42 LEU B C 1
ATOM 1675 O O . LEU B 1 42 ? -14.883 4.184 -8.758 1 98.06 42 LEU B O 1
ATOM 1679 N N . GLU B 1 43 ? -14.477 5.426 -6.93 1 98.56 43 GLU B N 1
ATOM 1680 C CA . GLU B 1 43 ? -14.023 4.305 -6.113 1 98.56 43 GLU B CA 1
ATOM 1681 C C . GLU B 1 43 ? -15.102 3.227 -6.008 1 98.56 43 GLU B C 1
ATOM 1683 O O . GLU B 1 43 ? -14.805 2.035 -6.141 1 98.56 43 GLU B O 1
ATOM 1688 N N . ILE B 1 44 ? -16.281 3.666 -5.77 1 98.38 44 ILE B N 1
ATOM 1689 C CA . ILE B 1 44 ? -17.406 2.738 -5.609 1 98.38 44 ILE B CA 1
ATOM 1690 C C . ILE B 1 44 ? -17.688 2.051 -6.941 1 98.38 44 ILE B C 1
ATOM 1692 O O . ILE B 1 44 ? -17.828 0.825 -7 1 98.38 44 ILE B O 1
ATOM 1696 N N . LEU B 1 45 ? -17.703 2.807 -7.992 1 98.19 45 LEU B N 1
ATOM 1697 C CA . LEU B 1 45 ? -18.031 2.271 -9.312 1 98.19 45 LEU B CA 1
ATOM 1698 C C . LEU B 1 45 ? -16.953 1.307 -9.789 1 98.19 45 LEU B C 1
ATOM 1700 O O . LEU B 1 45 ? -17.25 0.155 -10.117 1 98.19 45 LEU B O 1
ATOM 1704 N N . PHE B 1 46 ? -15.734 1.77 -9.828 1 98.62 46 PHE B N 1
ATOM 1705 C CA . PHE B 1 46 ? -14.633 0.923 -10.273 1 98.62 46 PHE B CA 1
ATOM 1706 C C . PHE B 1 46 ? -14.438 -0.255 -9.328 1 98.62 46 PHE B C 1
ATOM 1708 O O . PHE B 1 46 ? -14.148 -1.371 -9.766 1 98.62 46 PHE B O 1
ATOM 1715 N N . GLY B 1 47 ? -14.578 0.019 -8.039 1 98.5 47 GLY B N 1
ATOM 1716 C CA . GLY B 1 47 ? -14.461 -1.058 -7.066 1 98.5 47 GLY B CA 1
ATOM 1717 C C . GLY B 1 47 ? -15.508 -2.145 -7.258 1 98.5 47 GLY B C 1
ATOM 1718 O O . GLY B 1 47 ? -15.203 -3.33 -7.113 1 98.5 47 GLY B O 1
ATOM 1719 N N . ALA B 1 48 ? -16.688 -1.766 -7.586 1 98.44 48 ALA B N 1
ATOM 1720 C CA . ALA B 1 48 ? -17.75 -2.736 -7.852 1 98.44 48 ALA B CA 1
ATOM 1721 C C . ALA B 1 48 ? -17.406 -3.584 -9.078 1 98.44 48 ALA B C 1
ATOM 1723 O O . ALA B 1 48 ? -17.625 -4.801 -9.07 1 98.44 48 ALA B O 1
ATOM 1724 N N . LEU B 1 49 ? -16.859 -2.973 -10.031 1 98.5 49 LEU B N 1
ATOM 1725 C CA . LEU B 1 49 ? -16.484 -3.715 -11.227 1 98.5 49 LEU B CA 1
ATOM 1726 C C . LEU B 1 49 ? -15.398 -4.738 -10.922 1 98.5 49 LEU B C 1
ATOM 1728 O O . LEU B 1 49 ? -15.406 -5.844 -11.469 1 98.5 49 LEU B O 1
ATOM 1732 N N . VAL B 1 50 ? -14.492 -4.438 -10.055 1 98.5 50 VAL B N 1
ATOM 1733 C CA . VAL B 1 50 ? -13.391 -5.328 -9.719 1 98.5 50 VAL B CA 1
ATOM 1734 C C . VAL B 1 50 ? -13.93 -6.625 -9.125 1 98.5 50 VAL B C 1
ATOM 1736 O O . VAL B 1 50 ? -13.641 -7.715 -9.617 1 98.5 50 VAL B O 1
ATOM 1739 N N . TRP B 1 51 ? -14.773 -6.523 -8.047 1 98.06 51 TRP B N 1
ATOM 1740 C CA . TRP B 1 51 ? -15.203 -7.762 -7.406 1 98.06 51 TRP B CA 1
ATOM 1741 C C . TRP B 1 51 ? -16.203 -8.516 -8.289 1 98.06 51 TRP B C 1
ATOM 1743 O O . TRP B 1 51 ? -16.25 -9.742 -8.266 1 98.06 51 TRP B O 1
ATOM 1753 N N . ILE B 1 52 ? -16.984 -7.828 -9.141 1 98.19 52 ILE B N 1
ATOM 1754 C CA . ILE B 1 52 ? -17.891 -8.492 -10.07 1 98.19 52 ILE B CA 1
ATOM 1755 C C . ILE B 1 52 ? -17.094 -9.289 -11.094 1 98.19 52 ILE B C 1
ATOM 1757 O O . ILE B 1 52 ? -17.406 -10.453 -11.375 1 98.19 52 ILE B O 1
ATOM 1761 N N . LEU B 1 53 ? -16.062 -8.688 -11.695 1 98.12 53 LEU B N 1
ATOM 1762 C CA . LEU B 1 53 ? -15.242 -9.344 -12.703 1 98.12 53 LEU B CA 1
ATOM 1763 C C . LEU B 1 53 ? -14.469 -10.508 -12.094 1 98.12 53 LEU B C 1
ATOM 1765 O O . LEU B 1 53 ? -14.391 -11.586 -12.688 1 98.12 53 LEU B O 1
ATOM 1769 N N . VAL B 1 54 ? -13.906 -10.32 -10.898 1 97.81 54 VAL B N 1
ATOM 1770 C CA . VAL B 1 54 ? -13.172 -11.398 -10.242 1 97.81 54 VAL B CA 1
ATOM 1771 C C . VAL B 1 54 ? -14.125 -12.562 -9.938 1 97.81 54 VAL B C 1
ATOM 1773 O O . VAL B 1 54 ? -13.773 -13.727 -10.133 1 97.81 54 VAL B O 1
ATOM 1776 N N . ALA B 1 55 ? -15.336 -12.227 -9.516 1 96.94 55 ALA B N 1
ATOM 1777 C CA . ALA B 1 55 ? -16.344 -13.258 -9.266 1 96.94 55 ALA B CA 1
ATOM 1778 C C . ALA B 1 55 ? -16.703 -14 -10.547 1 96.94 55 ALA B C 1
ATOM 1780 O O . ALA B 1 55 ? -16.938 -15.211 -10.523 1 96.94 55 ALA B O 1
ATOM 1781 N N . ALA B 1 56 ? -16.641 -13.336 -11.625 1 96.56 56 ALA B N 1
ATOM 1782 C CA . ALA B 1 56 ? -17.016 -13.906 -12.914 1 96.56 56 ALA B CA 1
ATOM 1783 C C . ALA B 1 56 ? -15.992 -14.938 -13.375 1 96.56 56 ALA B C 1
ATOM 1785 O O . ALA B 1 56 ? -16.297 -15.805 -14.195 1 96.56 56 ALA B O 1
ATOM 1786 N N . THR B 1 57 ? -14.742 -14.891 -12.953 1 94.69 57 THR B N 1
ATOM 1787 C CA . THR B 1 57 ? -13.734 -15.883 -13.305 1 94.69 57 THR B CA 1
ATOM 1788 C C . THR B 1 57 ? -13.922 -17.156 -12.484 1 94.69 57 THR B C 1
ATOM 1790 O O . THR B 1 57 ? -13.219 -18.141 -12.695 1 94.69 57 THR B O 1
ATOM 1793 N N . ARG B 1 58 ? -14.773 -17.172 -11.609 1 92.94 58 ARG B N 1
ATOM 1794 C CA . ARG B 1 58 ? -15.023 -18.281 -10.695 1 92.94 58 ARG B CA 1
ATOM 1795 C C . ARG B 1 58 ? -13.812 -18.547 -9.805 1 92.94 58 ARG B C 1
ATOM 1797 O O . ARG B 1 58 ? -13.641 -19.672 -9.305 1 92.94 58 ARG B O 1
ATOM 1804 N N . VAL B 1 59 ? -12.93 -17.703 -9.664 1 92.31 59 VAL B N 1
ATOM 1805 C CA . VAL B 1 59 ? -11.844 -17.625 -8.688 1 92.31 59 VAL B CA 1
ATOM 1806 C C . VAL B 1 59 ? -10.992 -18.891 -8.766 1 92.31 59 VAL B C 1
ATOM 1808 O O . VAL B 1 59 ? -10.883 -19.625 -7.785 1 92.31 59 VAL B O 1
ATOM 1811 N N . PRO B 1 60 ? -10.305 -19.109 -9.883 1 87.56 60 PRO B N 1
ATOM 1812 C CA . PRO B 1 60 ? -9.492 -20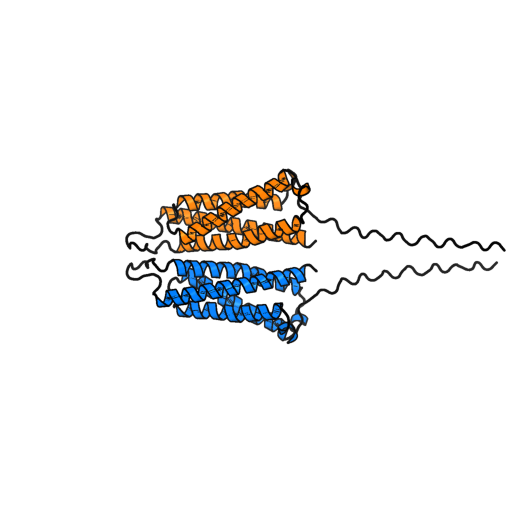.312 -10.055 1 87.56 60 PRO B CA 1
ATOM 1813 C C . PRO B 1 60 ? -8.328 -20.391 -9.07 1 87.56 60 PRO B C 1
ATOM 1815 O O . PRO B 1 60 ? -7.836 -21.484 -8.773 1 87.56 60 PRO B O 1
ATOM 1818 N N . VAL B 1 61 ? -7.801 -19.297 -8.602 1 89.25 61 VAL B N 1
ATOM 1819 C CA . VAL B 1 61 ? -6.766 -19.234 -7.57 1 89.25 61 VAL B CA 1
ATOM 1820 C C . VAL B 1 61 ? -7.355 -18.672 -6.277 1 89.25 61 VAL B C 1
ATOM 1822 O O . VAL B 1 61 ? -7.109 -17.516 -5.926 1 89.25 61 VAL B O 1
ATOM 1825 N N . PRO B 1 62 ? -7.969 -19.406 -5.547 1 90.5 62 PRO B N 1
ATOM 1826 C CA . PRO B 1 62 ? -8.828 -18.922 -4.461 1 90.5 62 PRO B CA 1
ATOM 1827 C C . PRO B 1 62 ? -8.055 -18.156 -3.393 1 90.5 62 PRO B C 1
ATOM 1829 O O . PRO B 1 62 ? -8.578 -17.203 -2.818 1 90.5 62 PRO B O 1
ATOM 1832 N N . LEU B 1 63 ? -6.891 -18.531 -3.104 1 90.25 63 LEU B N 1
ATOM 1833 C CA . LEU B 1 63 ? -6.176 -17.859 -2.031 1 90.25 63 LEU B CA 1
ATOM 1834 C C . LEU B 1 63 ? -5.832 -16.422 -2.432 1 90.25 63 LEU B C 1
ATOM 1836 O O . LEU B 1 63 ? -6.035 -15.484 -1.652 1 90.25 63 LEU B O 1
ATOM 1840 N N . LEU B 1 64 ? -5.328 -16.219 -3.615 1 93.81 64 LEU B N 1
ATOM 1841 C CA . LEU B 1 64 ? -4.957 -14.891 -4.086 1 93.81 64 LEU B CA 1
ATOM 1842 C C . LEU B 1 64 ? -6.199 -14.062 -4.406 1 93.81 64 LEU B C 1
ATOM 1844 O O . LEU B 1 64 ? -6.363 -12.953 -3.885 1 93.81 64 LEU B O 1
ATOM 1848 N N . GLN B 1 65 ? -7.082 -14.625 -5.172 1 95.62 65 GLN B N 1
ATOM 1849 C CA . GLN B 1 65 ? -8.25 -13.891 -5.637 1 95.62 65 GLN B CA 1
ATOM 1850 C C . GLN B 1 65 ? -9.289 -13.734 -4.527 1 95.62 65 GLN B C 1
ATOM 1852 O O . GLN B 1 65 ? -10.125 -12.836 -4.574 1 95.62 65 GLN B O 1
ATOM 1857 N N . GLY B 1 66 ? -9.25 -14.633 -3.561 1 95.44 66 GLY B N 1
ATOM 1858 C CA . GLY B 1 66 ? -10.086 -14.438 -2.385 1 95.44 66 GLY B CA 1
ATOM 1859 C C . GLY B 1 66 ? -9.766 -13.164 -1.627 1 95.44 66 GLY B C 1
ATOM 1860 O O . GLY B 1 66 ? -10.664 -12.461 -1.18 1 95.44 66 GLY B O 1
ATOM 1861 N N . TRP B 1 67 ? -8.484 -12.961 -1.427 1 95.69 67 TRP B N 1
ATOM 1862 C CA . TRP B 1 67 ? -8.055 -11.719 -0.794 1 95.69 67 TRP B CA 1
ATOM 1863 C C . TRP B 1 67 ? -8.477 -10.516 -1.626 1 95.69 67 TRP B C 1
ATOM 1865 O O . TRP B 1 67 ? -8.914 -9.5 -1.081 1 95.69 67 TRP B O 1
ATOM 1875 N N . VAL B 1 68 ? -8.344 -10.57 -2.934 1 97.81 68 VAL B N 1
ATOM 1876 C CA . VAL B 1 68 ? -8.742 -9.484 -3.824 1 97.81 68 VAL B CA 1
ATOM 1877 C C . VAL B 1 68 ? -10.234 -9.203 -3.67 1 97.81 68 VAL B C 1
ATOM 1879 O O . VAL B 1 68 ? -10.641 -8.039 -3.551 1 97.81 68 VAL B O 1
ATOM 1882 N N . MET B 1 69 ? -11.031 -10.258 -3.648 1 97.69 69 MET B N 1
ATOM 1883 C CA . MET B 1 69 ? -12.477 -10.117 -3.457 1 97.69 69 MET B CA 1
ATOM 1884 C C . MET B 1 69 ? -12.789 -9.5 -2.096 1 97.69 69 MET B C 1
ATOM 1886 O O . MET B 1 69 ? -13.625 -8.602 -1.992 1 97.69 69 MET B O 1
ATOM 1890 N N . PHE B 1 70 ? -12.125 -9.969 -1.082 1 97.44 70 PHE B N 1
ATOM 1891 C CA . PHE B 1 70 ? -12.32 -9.461 0.272 1 97.44 70 PHE B CA 1
ATOM 1892 C C . PHE B 1 70 ? -12.055 -7.965 0.338 1 97.44 70 PHE B C 1
ATOM 1894 O O . PHE B 1 70 ? -12.875 -7.203 0.855 1 97.44 70 PHE B O 1
ATOM 1901 N N . VAL B 1 71 ? -10.938 -7.57 -0.174 1 98.31 71 VAL B N 1
ATOM 1902 C CA . VAL B 1 71 ? -10.531 -6.168 -0.123 1 98.31 71 VAL B CA 1
ATOM 1903 C C . VAL B 1 71 ? -11.492 -5.32 -0.946 1 98.31 71 VAL B C 1
ATOM 1905 O O . VAL B 1 71 ? -11.953 -4.27 -0.487 1 98.31 71 VAL B O 1
ATOM 1908 N N . SER B 1 72 ? -11.82 -5.766 -2.133 1 98.56 72 SER B N 1
ATOM 1909 C CA . SER B 1 72 ? -12.641 -4.957 -3.031 1 98.56 72 SER B CA 1
ATOM 1910 C C . SER B 1 72 ? -14.062 -4.828 -2.51 1 98.56 72 SER B C 1
ATOM 1912 O O . SER B 1 72 ? -14.648 -3.74 -2.537 1 98.56 72 SER B O 1
ATOM 1914 N N . VAL B 1 73 ? -14.664 -5.844 -1.984 1 98.38 73 VAL B N 1
ATOM 1915 C CA . VAL B 1 73 ? -16.031 -5.805 -1.462 1 98.38 73 VAL B CA 1
ATOM 1916 C C . VAL B 1 73 ? -16.078 -4.941 -0.204 1 98.38 73 VAL B C 1
ATOM 1918 O O . VAL B 1 73 ? -16.953 -4.09 -0.062 1 98.38 73 VAL B O 1
ATOM 1921 N N . THR B 1 74 ? -15.125 -5.191 0.657 1 98.44 74 THR B N 1
ATOM 1922 C CA . THR B 1 74 ? -15.07 -4.422 1.896 1 98.44 74 THR B CA 1
ATOM 1923 C C . THR B 1 74 ? -14.875 -2.938 1.603 1 98.44 74 THR B C 1
ATOM 1925 O O . THR B 1 74 ? -15.555 -2.09 2.188 1 98.44 74 THR B O 1
ATOM 1928 N N . ALA B 1 75 ? -13.938 -2.674 0.711 1 98.56 75 ALA B N 1
ATOM 1929 C CA . ALA B 1 75 ? -13.68 -1.283 0.349 1 98.56 75 ALA B CA 1
ATOM 1930 C C . ALA B 1 75 ? -14.922 -0.64 -0.271 1 98.56 75 ALA B C 1
ATOM 1932 O O . ALA B 1 75 ? -15.234 0.516 0.02 1 98.56 75 ALA B O 1
ATOM 1933 N N . CYS B 1 76 ? -15.562 -1.354 -1.138 1 98.19 76 CYS B N 1
ATOM 1934 C CA . CYS B 1 76 ? -16.781 -0.845 -1.766 1 98.19 76 CYS B CA 1
ATOM 1935 C C . CYS B 1 76 ? -17.844 -0.525 -0.72 1 98.19 76 CYS B C 1
ATOM 1937 O O . CYS B 1 76 ? -18.422 0.561 -0.733 1 98.19 76 CYS B O 1
ATOM 1939 N N . PHE B 1 77 ? -18.031 -1.391 0.208 1 98.06 77 PHE B N 1
ATOM 1940 C CA . PHE B 1 77 ? -19.031 -1.224 1.266 1 98.06 77 PHE B CA 1
ATOM 1941 C C . PHE B 1 77 ? -18.656 -0.049 2.166 1 98.06 77 PHE B C 1
ATOM 1943 O O . PHE B 1 77 ? -19.516 0.784 2.482 1 98.06 77 PHE B O 1
ATOM 1950 N N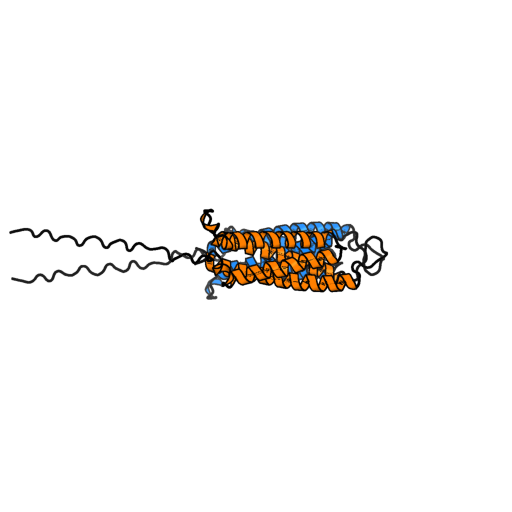 . LEU B 1 78 ? -17.469 0.034 2.568 1 97.88 78 LEU B N 1
ATOM 1951 C CA . LEU B 1 78 ? -17.031 1.092 3.469 1 97.88 78 LEU B CA 1
ATOM 1952 C C . LEU B 1 78 ? -17.094 2.453 2.783 1 97.88 78 LEU B C 1
ATOM 1954 O O . LEU B 1 78 ? -17.391 3.461 3.426 1 97.88 78 LEU B O 1
ATOM 1958 N N . SER B 1 79 ? -16.781 2.463 1.46 1 98.19 79 SER B N 1
ATOM 1959 C CA . SER B 1 79 ? -16.875 3.717 0.719 1 98.19 79 SER B CA 1
ATOM 1960 C C . SER B 1 79 ? -18.312 4.184 0.607 1 98.19 79 SER B C 1
ATOM 1962 O O . SER B 1 79 ? -18.594 5.383 0.688 1 98.19 79 SER B O 1
ATOM 1964 N N . ILE B 1 80 ? -19.234 3.273 0.416 1 97.69 80 ILE B N 1
ATOM 1965 C CA . ILE B 1 80 ? -20.656 3.607 0.367 1 97.69 80 ILE B CA 1
ATOM 1966 C C . ILE B 1 80 ? -21.109 4.172 1.715 1 97.69 80 ILE B C 1
ATOM 1968 O O . ILE B 1 80 ? -21.781 5.199 1.771 1 97.69 80 ILE B O 1
ATOM 1972 N N . LEU B 1 81 ? -20.703 3.545 2.801 1 96.56 81 LEU B N 1
ATOM 1973 C CA . LEU B 1 81 ? -21.031 4 4.145 1 96.56 81 LEU B CA 1
ATOM 1974 C C . LEU B 1 81 ? -20.438 5.383 4.414 1 96.56 81 LEU B C 1
ATOM 1976 O O . LEU B 1 81 ? -21.125 6.258 4.953 1 96.56 81 LEU B O 1
ATOM 1980 N N . PHE B 1 82 ? -19.188 5.492 3.998 1 96.06 82 PHE B N 1
ATOM 1981 C CA . PHE B 1 82 ? -18.484 6.758 4.195 1 96.06 82 PHE B CA 1
ATOM 1982 C C . PHE B 1 82 ? -19.203 7.883 3.455 1 96.06 82 PHE B C 1
ATOM 1984 O O . PHE B 1 82 ? -19.453 8.945 4.027 1 96.06 82 PHE B O 1
ATOM 1991 N N . LEU B 1 83 ? -19.516 7.719 2.227 1 95.31 83 LEU B N 1
ATOM 1992 C CA . LEU B 1 83 ? -20.234 8.711 1.439 1 95.31 83 LEU B CA 1
ATOM 1993 C C . LEU B 1 83 ? -21.609 8.984 2.039 1 95.31 83 LEU B C 1
ATOM 1995 O O . LEU B 1 83 ? -22.062 10.125 2.08 1 95.31 83 LEU B O 1
ATOM 1999 N N . GLY B 1 84 ? -22.266 8 2.547 1 94.94 84 GLY B N 1
ATOM 2000 C CA . GLY B 1 84 ? -23.594 8.133 3.146 1 94.94 84 GLY B CA 1
ATOM 2001 C C . GLY B 1 84 ? -23.594 8.992 4.395 1 94.94 84 GLY B C 1
ATOM 2002 O O . GLY B 1 84 ? -24.531 9.781 4.605 1 94.94 84 GLY B O 1
ATOM 2003 N N . VAL B 1 85 ? -22.609 8.797 5.191 1 93.19 85 VAL B N 1
ATOM 2004 C CA . VAL B 1 85 ? -22.5 9.586 6.418 1 93.19 85 VAL B CA 1
ATOM 2005 C C . VAL B 1 85 ? -22.484 11.07 6.082 1 93.19 85 VAL B C 1
ATOM 2007 O O . VAL B 1 85 ? -23.094 11.883 6.789 1 93.19 85 VAL B O 1
ATOM 2010 N N . PHE B 1 86 ? -21.812 11.43 5 1 91.81 86 PHE B N 1
ATOM 2011 C CA . PHE B 1 86 ? -21.734 12.828 4.602 1 91.81 86 PHE B CA 1
ATOM 2012 C C . PHE B 1 86 ? -23 13.258 3.865 1 91.81 86 PHE B C 1
ATOM 2014 O O . PHE B 1 86 ? -23.5 14.359 4.078 1 91.81 86 PHE B O 1
ATOM 2021 N N . LEU B 1 87 ? -23.516 12.414 3.035 1 91.69 87 LEU B N 1
ATOM 2022 C CA . LEU B 1 87 ? -24.719 12.719 2.256 1 91.69 87 LEU B CA 1
ATOM 2023 C C . LEU B 1 87 ? -25.906 12.961 3.168 1 91.69 87 LEU B C 1
ATOM 2025 O O . LEU B 1 87 ? -26.719 13.852 2.916 1 91.69 87 LEU B O 1
ATOM 2029 N N . PHE B 1 88 ? -26 12.18 4.289 1 91.81 88 PHE B N 1
ATOM 2030 C CA . PHE B 1 88 ? -27.156 12.266 5.184 1 91.81 88 PHE B CA 1
ATOM 2031 C C . PHE B 1 88 ? -26.844 13.164 6.375 1 91.81 88 PHE B C 1
ATOM 2033 O O . PHE B 1 88 ? -27.609 13.227 7.332 1 91.81 88 PHE B O 1
ATOM 2040 N N . SER B 1 89 ? -25.734 13.852 6.355 1 89.19 89 SER B N 1
ATOM 2041 C CA . SER B 1 89 ? -25.312 14.828 7.348 1 89.19 89 SER B CA 1
ATOM 2042 C C . SER B 1 89 ? -25.219 14.211 8.734 1 89.19 89 SER B C 1
ATOM 2044 O O . SER B 1 89 ? -25.594 14.836 9.734 1 89.19 89 SER B O 1
ATOM 2046 N N . TYR B 1 90 ? -24.828 12.969 8.75 1 88.38 90 TYR B N 1
ATOM 2047 C CA . TYR B 1 90 ? -24.672 12.281 10.023 1 88.38 90 TYR B CA 1
ATOM 2048 C C . TYR B 1 90 ? -23.375 12.672 10.711 1 88.38 90 TYR B C 1
ATOM 2050 O O . TYR B 1 90 ? -23.156 12.336 11.875 1 88.38 90 TYR B O 1
ATOM 2058 N N . THR B 1 91 ? -22.5 13.422 10.008 1 83.75 91 THR B N 1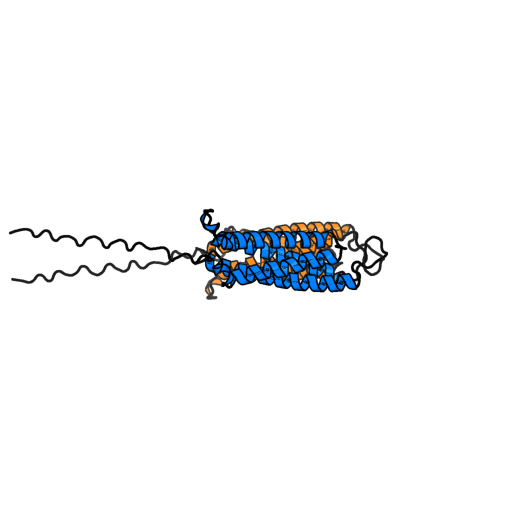
ATOM 2059 C CA . THR B 1 91 ? -21.219 13.844 10.57 1 83.75 91 THR B CA 1
ATOM 2060 C C . THR B 1 91 ? -21.438 14.727 11.797 1 83.75 91 THR B C 1
ATOM 2062 O O . THR B 1 91 ? -20.578 14.773 12.688 1 83.75 91 THR B O 1
ATOM 2065 N N . HIS B 1 92 ? -22.516 15.352 11.891 1 84.06 92 HIS B N 1
ATOM 2066 C CA . HIS B 1 92 ? -22.812 16.25 12.992 1 84.06 92 HIS B CA 1
ATOM 2067 C C . HIS B 1 92 ? -23.172 15.477 14.258 1 84.06 92 HIS B C 1
ATOM 2069 O O . HIS B 1 92 ? -23.094 16.016 15.367 1 84.06 92 HIS B O 1
ATOM 2075 N N . ARG B 1 93 ? -23.5 14.242 14.031 1 85.19 93 ARG B N 1
ATOM 2076 C CA . ARG B 1 93 ? -23.953 13.43 15.164 1 85.19 93 ARG B CA 1
ATOM 2077 C C . ARG B 1 93 ? -22.781 12.688 15.805 1 85.19 93 ARG B C 1
ATOM 2079 O O . ARG B 1 93 ? -22.906 12.148 16.906 1 85.19 93 ARG B O 1
ATOM 2086 N N . ILE B 1 94 ? -21.734 12.672 15.117 1 84.25 94 ILE B N 1
ATOM 2087 C CA . ILE B 1 94 ? -20.578 11.93 15.578 1 84.25 94 ILE B CA 1
ATOM 2088 C C . ILE B 1 94 ? -19.422 12.891 15.859 1 84.25 94 ILE B C 1
ATOM 2090 O O . ILE B 1 94 ? -18.969 13.594 14.953 1 84.25 94 ILE B O 1
ATOM 2094 N N . ALA B 1 95 ? -18.969 12.898 17.047 1 85.38 95 ALA B N 1
ATOM 2095 C CA . ALA B 1 95 ? -17.953 13.852 17.484 1 85.38 95 ALA B CA 1
ATOM 2096 C C . ALA B 1 95 ? -16.547 13.312 17.203 1 85.38 95 ALA B C 1
ATOM 2098 O O . ALA B 1 95 ? -15.875 12.82 18.125 1 85.38 95 ALA B O 1
ATOM 2099 N N . VAL B 1 96 ? -16.141 13.328 15.984 1 85.88 96 VAL B N 1
ATOM 2100 C CA . VAL B 1 96 ? -14.789 12.93 15.617 1 85.88 96 VAL B CA 1
ATOM 2101 C C . VAL B 1 96 ? -14.188 13.953 14.648 1 85.88 96 VAL B C 1
ATOM 2103 O O . VAL B 1 96 ? -14.906 14.789 14.102 1 85.88 96 VAL B O 1
ATOM 2106 N N . ASP B 1 97 ? -12.812 13.898 14.547 1 89.44 97 ASP B N 1
ATOM 2107 C CA . ASP B 1 97 ? -12.148 14.688 13.516 1 89.44 97 ASP B CA 1
ATOM 2108 C C . ASP B 1 97 ? -12.305 14.039 12.141 1 89.44 97 ASP B C 1
ATOM 2110 O O . ASP B 1 97 ? -11.531 13.156 11.773 1 89.44 97 ASP B O 1
ATOM 2114 N N . TRP B 1 98 ? -13.281 14.492 11.398 1 90.25 98 TRP B N 1
ATOM 2115 C CA . TRP B 1 98 ? -13.625 13.867 10.125 1 90.25 98 TRP B CA 1
ATOM 2116 C C . TRP B 1 98 ? -12.492 14.023 9.117 1 90.25 98 TRP B C 1
ATOM 2118 O O . TRP B 1 98 ? -12.383 13.234 8.164 1 90.25 98 TRP B O 1
ATOM 2128 N N . ASN B 1 99 ? -11.688 15.039 9.242 1 89.75 99 ASN B N 1
ATOM 2129 C CA . ASN B 1 99 ? -10.531 15.164 8.359 1 89.75 99 ASN B CA 1
ATOM 2130 C C . ASN B 1 99 ? -9.516 14.062 8.609 1 89.75 99 ASN B C 1
ATOM 2132 O O . ASN B 1 99 ? -8.984 13.477 7.66 1 89.75 99 ASN B O 1
ATOM 2136 N N . GLN B 1 100 ? -9.289 13.828 9.805 1 90.75 100 GLN B N 1
ATOM 2137 C CA . GLN B 1 100 ? -8.391 12.742 10.172 1 90.75 100 GLN B CA 1
ATOM 2138 C C . GLN B 1 100 ? -8.961 11.391 9.758 1 90.75 100 GLN B C 1
ATOM 2140 O O . GLN B 1 100 ? -8.242 10.531 9.242 1 90.75 100 GLN B O 1
ATOM 2145 N N . MET B 1 101 ? -10.227 11.227 10.016 1 92.94 101 MET B N 1
ATOM 2146 C CA . MET B 1 101 ? -10.891 9.969 9.68 1 92.94 101 MET B CA 1
ATOM 2147 C C . MET B 1 101 ? -10.883 9.742 8.172 1 92.94 101 MET B C 1
ATOM 2149 O O . MET B 1 101 ? -10.68 8.617 7.707 1 92.94 101 MET B O 1
ATOM 2153 N N . ASP B 1 102 ? -11.109 10.812 7.461 1 94.56 102 ASP B N 1
ATOM 2154 C CA . ASP B 1 102 ? -11.062 10.75 6.004 1 94.56 102 ASP B CA 1
ATOM 2155 C C . ASP B 1 102 ? -9.688 10.297 5.516 1 94.56 102 ASP B C 1
ATOM 2157 O O . ASP B 1 102 ? -9.586 9.406 4.676 1 94.56 102 ASP B O 1
ATOM 2161 N N . PHE B 1 103 ? -8.711 10.812 6.059 1 95.31 103 PHE B N 1
ATOM 2162 C CA . PHE B 1 103 ? -7.352 10.477 5.656 1 95.31 103 PHE B CA 1
AT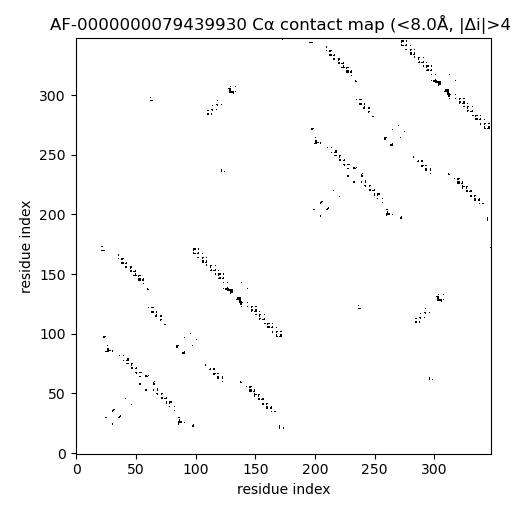OM 2163 C C . PHE B 1 103 ? -7.023 9.031 6.016 1 95.31 103 PHE B C 1
ATOM 2165 O O . PHE B 1 103 ? -6.488 8.289 5.188 1 95.31 103 PHE B O 1
ATOM 2172 N N . LEU B 1 104 ? -7.316 8.664 7.215 1 94.94 104 LEU B N 1
ATOM 2173 C CA . LEU B 1 104 ? -7.004 7.316 7.676 1 94.94 104 LEU B CA 1
ATOM 2174 C C . LEU B 1 104 ? -7.746 6.27 6.848 1 94.94 104 LEU B C 1
ATOM 2176 O O . LEU B 1 104 ? -7.168 5.25 6.469 1 94.94 104 LEU B O 1
ATOM 2180 N N . PHE B 1 105 ? -9.008 6.531 6.574 1 97.38 105 PHE B N 1
ATOM 2181 C CA . PHE B 1 105 ? -9.812 5.598 5.793 1 97.38 105 PHE B CA 1
ATOM 2182 C C . PHE B 1 105 ? -9.242 5.434 4.387 1 97.38 105 PHE B C 1
ATOM 2184 O O . PHE B 1 105 ? -9 4.312 3.939 1 97.38 105 PHE B O 1
ATOM 2191 N N . HIS B 1 106 ? -8.984 6.512 3.719 1 97.88 106 HIS B N 1
ATOM 2192 C CA . HIS B 1 106 ? -8.539 6.43 2.33 1 97.88 106 HIS B CA 1
ATOM 2193 C C . HIS B 1 106 ? -7.098 5.953 2.238 1 97.88 106 HIS B C 1
ATOM 2195 O O . HIS B 1 106 ? -6.734 5.242 1.299 1 97.88 106 HIS B O 1
ATOM 2201 N N . ALA B 1 107 ? -6.27 6.293 3.154 1 97.56 107 ALA B N 1
ATOM 2202 C CA . ALA B 1 107 ? -4.887 5.824 3.154 1 97.56 107 ALA B CA 1
ATOM 2203 C C . ALA B 1 107 ? -4.82 4.312 3.361 1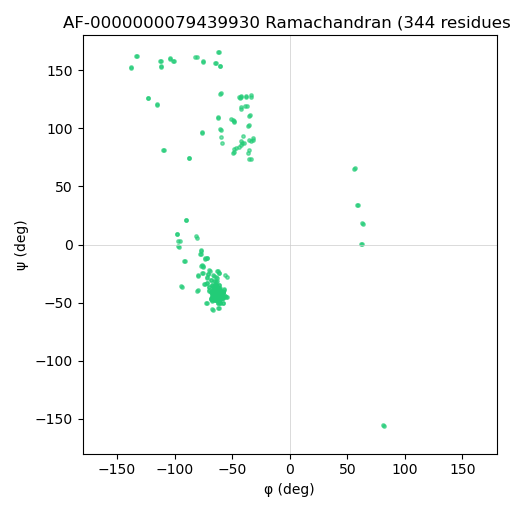 97.56 107 ALA B C 1
ATOM 2205 O O . ALA B 1 107 ? -4.102 3.613 2.641 1 97.56 107 ALA B O 1
ATOM 2206 N N . ALA B 1 108 ? -5.559 3.838 4.34 1 97.56 108 ALA B N 1
ATOM 2207 C CA . ALA B 1 108 ? -5.59 2.4 4.594 1 97.56 108 ALA B CA 1
ATOM 2208 C C . ALA B 1 108 ? -6.137 1.643 3.391 1 97.56 108 ALA B C 1
ATOM 2210 O O . ALA B 1 108 ? -5.57 0.63 2.975 1 97.56 108 ALA B O 1
ATOM 2211 N N . THR B 1 109 ? -7.281 2.154 2.879 1 98.5 109 THR B N 1
ATOM 2212 C CA . THR B 1 109 ? -7.895 1.484 1.738 1 98.5 109 THR B CA 1
ATOM 2213 C C . THR B 1 109 ? -6.961 1.514 0.53 1 98.5 109 THR B C 1
ATOM 2215 O O . THR B 1 109 ? -6.922 0.562 -0.253 1 98.5 109 THR B O 1
ATOM 2218 N N . PHE B 1 110 ? -6.25 2.619 0.349 1 98.62 110 PHE B N 1
ATOM 2219 C CA . PHE B 1 110 ? -5.289 2.734 -0.742 1 98.62 110 PHE B CA 1
ATOM 2220 C C . PHE B 1 110 ? -4.234 1.638 -0.651 1 98.62 110 PHE B C 1
ATOM 2222 O O . PHE B 1 110 ? -3.941 0.966 -1.643 1 98.62 110 PHE B O 1
ATOM 2229 N N . VAL B 1 111 ? -3.666 1.383 0.524 1 98.12 111 VAL B N 1
ATOM 2230 C CA . VAL B 1 111 ? -2.623 0.383 0.727 1 98.12 111 VAL B CA 1
ATOM 2231 C C . VAL B 1 111 ? -3.18 -1.01 0.439 1 98.12 111 VAL B C 1
ATOM 2233 O O . VAL B 1 111 ? -2.572 -1.787 -0.302 1 98.12 111 VAL B O 1
ATOM 2236 N N . PHE B 1 112 ? -4.324 -1.298 0.99 1 98.44 112 PHE B N 1
ATOM 2237 C CA . PHE B 1 112 ? -4.922 -2.611 0.791 1 98.44 112 PHE B CA 1
ATOM 2238 C C . PHE B 1 112 ? -5.289 -2.824 -0.674 1 98.44 112 PHE B C 1
ATOM 2240 O O . PHE B 1 112 ? -5.086 -3.912 -1.218 1 98.44 112 PHE B O 1
ATOM 2247 N N . TYR B 1 113 ? -5.812 -1.78 -1.29 1 98.5 113 TYR B N 1
ATOM 2248 C CA . TYR B 1 113 ? -6.242 -1.933 -2.676 1 98.5 113 TYR B CA 1
ATOM 2249 C C . TYR B 1 113 ? -5.039 -2.041 -3.607 1 98.5 113 TYR B C 1
ATOM 2251 O O . TYR B 1 113 ? -5.105 -2.711 -4.641 1 98.5 113 TYR B O 1
ATOM 2259 N N . PHE B 1 114 ? -3.975 -1.368 -3.287 1 98.56 114 PHE B N 1
ATOM 2260 C CA . PHE B 1 114 ? -2.746 -1.564 -4.047 1 98.56 114 PHE B CA 1
ATOM 2261 C C . PHE B 1 114 ? -2.303 -3.021 -3.99 1 98.56 114 PHE B C 1
ATOM 2263 O O . PHE B 1 114 ? -1.91 -3.596 -5.008 1 98.56 114 PHE B O 1
ATOM 2270 N N . GLY B 1 115 ? -2.387 -3.607 -2.836 1 97.94 115 GLY B N 1
ATOM 2271 C CA . GLY B 1 115 ? -2.113 -5.031 -2.703 1 97.94 115 GLY B CA 1
ATOM 2272 C C . GLY B 1 115 ? -3.039 -5.895 -3.535 1 97.94 115 GLY B C 1
ATOM 2273 O O . GLY B 1 115 ? -2.598 -6.852 -4.176 1 97.94 115 GLY B O 1
ATOM 2274 N N . ALA B 1 116 ? -4.289 -5.527 -3.455 1 98.25 116 ALA B N 1
ATOM 2275 C CA . ALA B 1 116 ? -5.262 -6.285 -4.234 1 98.25 116 ALA B CA 1
ATOM 2276 C C . ALA B 1 116 ? -4.961 -6.191 -5.73 1 98.25 116 ALA B C 1
ATOM 2278 O O . ALA B 1 116 ? -5.082 -7.184 -6.457 1 98.25 116 ALA B O 1
ATOM 2279 N N . PHE B 1 117 ? -4.602 -5.016 -6.176 1 98.56 117 PHE B N 1
ATOM 2280 C CA . PHE B 1 117 ? -4.219 -4.82 -7.566 1 98.56 117 PHE B CA 1
ATOM 2281 C C . PHE B 1 117 ? -3.033 -5.711 -7.93 1 98.56 117 PHE B C 1
ATOM 2283 O O . PHE B 1 117 ? -3.055 -6.387 -8.961 1 98.56 117 PHE B O 1
ATOM 2290 N N . LEU B 1 118 ? -2.047 -5.742 -7.113 1 97.94 118 LEU B N 1
ATOM 2291 C CA . LEU B 1 118 ? -0.847 -6.52 -7.398 1 97.94 118 LEU B CA 1
ATOM 2292 C C . LEU B 1 118 ? -1.158 -8.016 -7.418 1 97.94 118 LEU B C 1
ATOM 2294 O O . LEU B 1 118 ? -0.656 -8.742 -8.273 1 97.94 118 LEU B O 1
ATOM 2298 N N . LEU B 1 119 ? -1.992 -8.453 -6.488 1 97.62 119 LEU B N 1
ATOM 2299 C CA . LEU B 1 119 ? -2.344 -9.875 -6.441 1 97.62 119 LEU B CA 1
ATOM 2300 C C . LEU B 1 119 ? -3.16 -10.273 -7.668 1 97.62 119 LEU B C 1
ATOM 2302 O O . LEU B 1 119 ? -2.986 -11.367 -8.203 1 97.62 119 LEU B O 1
ATOM 2306 N N . GLN B 1 120 ? -4.031 -9.383 -8.055 1 97.94 120 GLN B N 1
ATOM 2307 C CA . GLN B 1 120 ? -4.816 -9.672 -9.25 1 97.94 120 GLN B CA 1
ATOM 2308 C C . GLN B 1 120 ? -3.936 -9.68 -10.5 1 97.94 120 GLN B C 1
ATOM 2310 O O . GLN B 1 120 ? -4.109 -10.531 -11.383 1 97.94 120 GLN B O 1
ATOM 2315 N N . ALA B 1 121 ? -3.049 -8.758 -10.609 1 97.25 121 ALA B N 1
ATOM 2316 C CA . ALA B 1 121 ? -2.102 -8.734 -11.719 1 97.25 121 ALA B CA 1
ATOM 2317 C C . ALA B 1 121 ? -1.217 -9.977 -11.711 1 97.25 121 ALA B C 1
ATOM 2319 O O . ALA B 1 121 ? -0.904 -10.531 -12.766 1 97.25 121 ALA B O 1
ATOM 2320 N N . ALA B 1 122 ? -0.83 -10.391 -10.547 1 95.75 122 ALA B N 1
ATOM 2321 C CA . ALA B 1 122 ? -0.029 -11.609 -10.406 1 95.75 122 ALA B CA 1
ATOM 2322 C C . ALA B 1 122 ? -0.796 -12.828 -10.898 1 95.75 122 ALA B C 1
ATOM 2324 O O . ALA B 1 122 ? -0.257 -13.648 -11.648 1 95.75 122 ALA B O 1
ATOM 2325 N N . THR B 1 123 ? -2.012 -12.938 -10.445 1 94.94 123 THR B N 1
ATOM 2326 C CA . THR B 1 123 ? -2.854 -14.047 -10.891 1 94.94 123 THR B CA 1
ATOM 2327 C C . THR B 1 123 ? -2.959 -14.062 -12.414 1 94.94 123 THR B C 1
ATOM 2329 O O . THR B 1 123 ? -2.863 -15.125 -13.031 1 94.94 123 THR B O 1
ATOM 2332 N N . THR B 1 124 ? -3.168 -12.883 -12.984 1 95.06 124 THR B N 1
ATOM 2333 C CA . THR B 1 124 ? -3.283 -12.758 -14.438 1 95.06 124 THR B CA 1
ATOM 2334 C C . THR B 1 124 ? -1.992 -13.203 -15.125 1 95.06 124 THR B C 1
ATOM 2336 O O . THR B 1 124 ? -2.029 -13.859 -16.156 1 95.06 124 THR B O 1
ATOM 2339 N N . SER B 1 125 ? -0.891 -12.953 -14.531 1 92.44 125 SER B N 1
ATOM 2340 C CA . SER B 1 125 ? 0.405 -13.258 -15.125 1 92.44 125 SER B CA 1
ATOM 2341 C C . SER B 1 125 ? 0.704 -14.75 -15.055 1 92.44 125 SER B C 1
ATOM 2343 O O . SER B 1 125 ? 1.581 -15.25 -15.758 1 92.44 125 SER B O 1
ATOM 2345 N N . LEU B 1 126 ? 0.054 -15.477 -14.234 1 90.06 126 LEU B N 1
ATOM 2346 C CA . LEU B 1 126 ? 0.287 -16.906 -14.047 1 90.06 126 LEU B CA 1
ATOM 2347 C C . LEU B 1 126 ? -0.593 -17.734 -14.984 1 90.06 126 LEU B C 1
ATOM 2349 O O . LEU B 1 126 ? -0.803 -18.922 -14.758 1 90.06 126 LEU B O 1
ATOM 2353 N N . HIS B 1 127 ? -1.07 -17.172 -16.031 1 88.19 127 HIS B N 1
ATOM 2354 C CA . HIS B 1 127 ? -2.045 -17.797 -16.906 1 88.19 127 HIS B CA 1
ATOM 2355 C C . HIS B 1 127 ? -1.47 -19.062 -17.562 1 88.19 127 HIS B C 1
ATOM 2357 O O . HIS B 1 127 ? -2.205 -20 -17.844 1 88.19 127 HIS B O 1
ATOM 2363 N N . ASN B 1 128 ? -0.174 -19.219 -17.672 1 83.5 128 ASN B N 1
ATOM 2364 C CA . ASN B 1 128 ? 0.433 -20.359 -18.344 1 83.5 128 ASN B CA 1
ATOM 2365 C C . ASN B 1 128 ? 0.833 -21.438 -17.344 1 83.5 128 ASN B C 1
ATOM 2367 O O . ASN B 1 128 ? 1.317 -22.5 -17.734 1 83.5 128 ASN B O 1
ATOM 2371 N N . TYR B 1 129 ? 0.616 -21.188 -16.094 1 82.88 129 TYR B N 1
ATOM 2372 C CA . TYR B 1 129 ? 0.922 -22.188 -15.078 1 82.88 129 TYR B CA 1
ATOM 2373 C C . TYR B 1 129 ? -0.207 -23.203 -14.961 1 82.88 129 TYR B C 1
ATOM 2375 O O . TYR B 1 129 ? -1.304 -22.984 -15.484 1 82.88 129 TYR B O 1
ATOM 2383 N N . ARG B 1 130 ? 0.166 -24.312 -14.367 1 80.31 130 ARG B N 1
ATOM 2384 C CA . ARG B 1 130 ? -0.822 -25.391 -14.328 1 80.31 130 ARG B CA 1
ATOM 2385 C C . ARG B 1 130 ? -1.295 -25.641 -12.898 1 80.31 130 ARG B C 1
ATOM 2387 O O . ARG B 1 130 ? -0.574 -25.359 -11.945 1 80.31 130 ARG B O 1
ATOM 2394 N N . LEU B 1 131 ? -2.426 -26.219 -12.805 1 76.75 131 LEU B N 1
ATOM 2395 C CA . LEU B 1 131 ? -3.041 -26.578 -11.531 1 76.75 131 LEU B CA 1
ATOM 2396 C C . LEU B 1 131 ? -2.367 -27.812 -10.93 1 76.75 131 LEU B C 1
ATOM 2398 O O . LEU B 1 131 ? -1.691 -28.562 -11.633 1 76.75 131 LEU B O 1
ATOM 2402 N N . PRO B 1 132 ? -2.477 -27.984 -9.609 1 74.88 132 PRO B N 1
ATOM 2403 C CA . PRO B 1 132 ? -1.885 -29.172 -8.969 1 74.88 132 PRO B CA 1
ATOM 2404 C C . PRO B 1 132 ? -2.359 -30.484 -9.594 1 74.88 132 PRO B C 1
ATOM 2406 O O . PRO B 1 132 ? -1.613 -31.469 -9.617 1 74.88 132 PRO B O 1
ATOM 2409 N N . SER B 1 133 ? -3.521 -30.531 -10.156 1 72.25 133 SER B N 1
ATOM 2410 C CA . SER B 1 133 ? -4.082 -31.734 -10.742 1 72.25 133 SER B CA 1
ATOM 2411 C C . SER B 1 133 ? -3.527 -31.984 -12.141 1 72.25 133 SER B C 1
ATOM 2413 O O . SER B 1 133 ? -3.74 -33.062 -12.719 1 72.25 133 SER B O 1
ATOM 2415 N N . ASN B 1 134 ? -2.496 -31.203 -12.727 1 63.94 134 ASN B N 1
ATOM 2416 C CA . ASN B 1 134 ? -1.725 -31.328 -13.953 1 63.94 134 ASN B CA 1
ATOM 2417 C C . ASN B 1 134 ? -2.621 -31.234 -15.188 1 63.94 134 ASN B C 1
ATOM 2419 O O . ASN B 1 134 ? -2.131 -31.234 -16.312 1 63.94 134 ASN B O 1
ATOM 2423 N N . VAL B 1 135 ? -3.91 -31.062 -15.094 1 65.62 135 VAL B N 1
ATOM 2424 C CA . VAL B 1 135 ? -4.785 -31.312 -16.234 1 65.62 135 VAL B CA 1
ATOM 2425 C C . VAL B 1 135 ? -5.02 -30.016 -17 1 65.62 135 VAL B C 1
ATOM 2427 O O . VAL B 1 135 ? -5.043 -30 -18.234 1 65.62 135 VAL B O 1
ATOM 2430 N N . THR B 1 136 ? -5.137 -28.875 -16.328 1 77 136 THR B N 1
ATOM 2431 C CA . THR B 1 136 ? -5.562 -27.672 -17.031 1 77 136 THR B CA 1
ATOM 2432 C C . THR B 1 136 ? -4.746 -26.469 -16.578 1 77 136 THR B C 1
ATOM 2434 O O . THR B 1 136 ? -4.133 -26.484 -15.516 1 77 136 THR B O 1
ATOM 2437 N N . THR B 1 137 ? -4.684 -25.562 -17.547 1 82.56 137 THR B N 1
ATOM 2438 C CA . THR B 1 137 ? -4.027 -24.297 -17.219 1 82.56 137 THR B CA 1
ATOM 2439 C C . THR B 1 137 ? -4.742 -23.594 -16.078 1 82.56 137 THR B C 1
ATOM 2441 O O . THR B 1 137 ? -5.922 -23.859 -15.812 1 82.56 137 THR B O 1
ATOM 2444 N N . LEU B 1 138 ? -4.008 -22.828 -15.406 1 84.75 138 LEU B N 1
ATOM 2445 C CA . LEU B 1 138 ? -4.531 -22.109 -14.25 1 84.75 138 LEU B CA 1
ATOM 2446 C C . LEU B 1 138 ? -5.715 -21.234 -14.641 1 84.75 138 LEU B C 1
ATOM 2448 O O . LEU B 1 138 ? -6.723 -21.188 -13.938 1 84.75 138 LEU B O 1
ATOM 2452 N N . LEU B 1 139 ? -5.535 -20.5 -15.789 1 89.12 139 LEU B N 1
ATOM 2453 C CA . LEU B 1 139 ? -6.598 -19.641 -16.281 1 89.12 139 LEU B CA 1
ATOM 2454 C C . LEU B 1 139 ? -6.98 -20.016 -17.703 1 89.12 139 LEU B C 1
ATOM 2456 O O . LEU B 1 139 ? -6.113 -20.172 -18.578 1 89.12 139 LEU B O 1
ATOM 2460 N N . SER B 1 140 ? -8.305 -20.281 -17.922 1 89.94 140 SER B N 1
ATOM 2461 C CA . SER B 1 140 ? -8.789 -20.375 -19.297 1 89.94 140 SER B CA 1
ATOM 2462 C C . SER B 1 140 ? -8.594 -19.062 -20.062 1 89.94 140 SER B C 1
ATOM 2464 O O . SER B 1 140 ? -8.32 -18.031 -19.453 1 89.94 140 SER B O 1
ATOM 2466 N N . ASP B 1 141 ? -8.711 -19.109 -21.359 1 91.25 141 ASP B N 1
ATOM 2467 C CA . ASP B 1 141 ? -8.562 -17.906 -22.156 1 91.25 141 ASP B CA 1
ATOM 2468 C C . ASP B 1 141 ? -9.586 -16.844 -21.75 1 91.25 141 ASP B C 1
ATOM 2470 O O . ASP B 1 141 ? -9.258 -15.664 -21.672 1 91.25 141 ASP B O 1
ATOM 2474 N N . GLN B 1 142 ? -10.805 -17.266 -21.562 1 93.56 142 GLN B N 1
ATOM 2475 C CA . GLN B 1 142 ? -11.852 -16.344 -21.125 1 93.56 142 GLN B CA 1
ATOM 2476 C C . GLN B 1 142 ? -11.531 -15.75 -19.766 1 93.56 142 GLN B C 1
ATOM 2478 O O . GLN B 1 142 ? -11.633 -14.539 -19.562 1 93.56 142 GLN B O 1
ATOM 2483 N N . ASP B 1 143 ? -11.117 -16.547 -18.828 1 93.94 143 ASP B N 1
ATOM 2484 C CA . ASP B 1 143 ? -10.773 -16.078 -17.5 1 93.94 143 ASP B CA 1
ATOM 2485 C C . ASP B 1 143 ? -9.57 -15.148 -17.531 1 93.94 143 ASP B C 1
ATOM 2487 O O . ASP B 1 143 ? -9.484 -14.211 -16.719 1 93.94 143 ASP B O 1
ATOM 2491 N N . TYR B 1 144 ? -8.711 -15.445 -18.406 1 94.44 144 TYR B N 1
ATOM 2492 C CA . TYR B 1 144 ? -7.539 -14.594 -18.578 1 94.44 144 TYR B CA 1
ATOM 2493 C C . TYR B 1 144 ? -7.945 -13.18 -18.984 1 94.44 144 TYR B C 1
ATOM 2495 O O . TYR B 1 144 ? -7.484 -12.203 -18.391 1 94.44 144 TYR B O 1
ATOM 2503 N N . ASN B 1 145 ? -8.82 -13.062 -19.953 1 96.44 145 ASN B N 1
ATOM 2504 C CA . ASN B 1 145 ? -9.289 -11.766 -20.422 1 96.44 145 ASN B CA 1
ATOM 2505 C C . ASN B 1 145 ? -10.047 -11.016 -19.344 1 96.44 145 ASN B C 1
ATOM 2507 O O . ASN B 1 145 ? -9.867 -9.805 -19.172 1 96.44 145 ASN B O 1
ATOM 2511 N N . ILE B 1 146 ? -10.875 -11.719 -18.625 1 97.12 146 ILE B N 1
ATOM 2512 C CA . ILE B 1 146 ? -11.625 -11.117 -17.531 1 97.12 146 ILE B CA 1
ATOM 2513 C C . ILE B 1 146 ? -10.656 -10.648 -16.453 1 97.12 146 ILE B C 1
ATOM 2515 O O . ILE B 1 146 ? -10.836 -9.57 -15.875 1 97.12 146 ILE B O 1
ATOM 2519 N N . SER B 1 147 ? -9.617 -11.445 -16.203 1 97.31 147 SER B N 1
ATOM 2520 C CA . SER B 1 147 ? -8.641 -11.094 -15.18 1 97.31 147 SER B CA 1
ATOM 2521 C C . SER B 1 147 ? -7.844 -9.859 -15.586 1 97.31 147 SER B C 1
ATOM 2523 O O . SER B 1 147 ? -7.453 -9.055 -14.734 1 97.31 147 SER B O 1
ATOM 2525 N N . ILE B 1 148 ? -7.566 -9.711 -16.875 1 97.5 148 ILE B N 1
ATOM 2526 C CA . ILE B 1 148 ? -6.91 -8.5 -17.359 1 97.5 148 ILE B CA 1
ATOM 2527 C C . ILE B 1 148 ? -7.777 -7.285 -17.062 1 97.5 148 ILE B C 1
ATOM 2529 O O . ILE B 1 148 ? -7.285 -6.281 -16.531 1 97.5 148 ILE B O 1
ATOM 2533 N N . ALA B 1 149 ? -9.031 -7.422 -17.391 1 98.12 149 ALA B N 1
ATOM 2534 C CA . ALA B 1 149 ? -9.969 -6.332 -17.125 1 98.12 149 ALA B CA 1
ATOM 2535 C C . ALA B 1 149 ? -10.039 -6.02 -15.633 1 98.12 149 ALA B C 1
ATOM 2537 O O . ALA B 1 149 ? -9.984 -4.855 -15.234 1 98.12 149 ALA B O 1
ATOM 2538 N N . ALA B 1 150 ? -10.109 -7.008 -14.805 1 98.44 150 ALA B N 1
ATOM 2539 C CA . ALA B 1 150 ? -10.156 -6.832 -13.359 1 98.44 150 ALA B CA 1
ATOM 2540 C C . ALA B 1 150 ? -8.898 -6.125 -12.852 1 98.44 150 ALA B C 1
ATOM 2542 O O . ALA B 1 150 ? -8.977 -5.262 -11.977 1 98.44 150 ALA B O 1
ATOM 2543 N N . SER B 1 151 ? -7.754 -6.5 -13.438 1 98.38 151 SER B N 1
ATOM 2544 C CA . SER B 1 151 ? -6.5 -5.871 -13.039 1 98.38 151 SER B CA 1
ATOM 2545 C C . SER B 1 151 ? -6.488 -4.391 -13.406 1 98.38 151 SER B C 1
ATOM 2547 O O . SER B 1 151 ? -6.012 -3.557 -12.633 1 98.38 151 SER B O 1
ATOM 2549 N N . ILE B 1 152 ? -6.984 -4.02 -14.508 1 98.5 152 ILE B N 1
ATOM 2550 C CA . ILE B 1 152 ? -7.027 -2.633 -14.969 1 98.5 152 ILE B CA 1
ATOM 2551 C C . ILE B 1 152 ? -7.93 -1.812 -14.055 1 98.5 152 ILE B C 1
ATOM 2553 O O . ILE B 1 152 ? -7.555 -0.727 -13.609 1 98.5 152 ILE B O 1
ATOM 2557 N N . PHE B 1 153 ? -9.055 -2.346 -13.758 1 98.75 153 PHE B N 1
ATOM 2558 C CA . PHE B 1 153 ? -9.984 -1.621 -12.898 1 98.75 153 PHE B CA 1
ATOM 2559 C C . PHE B 1 153 ? -9.453 -1.549 -11.469 1 98.75 153 PHE B C 1
ATOM 2561 O O . PHE B 1 153 ? -9.688 -0.562 -10.766 1 98.75 153 PHE B O 1
ATOM 2568 N N . ALA B 1 154 ? -8.828 -2.623 -11.07 1 98.75 154 ALA B N 1
ATOM 2569 C CA . ALA B 1 154 ? -8.211 -2.574 -9.742 1 98.75 154 ALA B CA 1
ATOM 2570 C C . ALA B 1 154 ? -7.141 -1.489 -9.672 1 98.75 154 ALA B C 1
ATOM 2572 O O . ALA B 1 154 ? -7.016 -0.796 -8.664 1 98.75 154 ALA B O 1
ATOM 2573 N N . PHE B 1 155 ? -6.41 -1.355 -10.734 1 98.62 155 PHE B N 1
ATOM 2574 C CA . PHE B 1 155 ? -5.41 -0.298 -10.82 1 98.62 155 PHE B CA 1
ATOM 2575 C C . PHE B 1 155 ? -6.066 1.075 -10.766 1 98.62 155 PHE B C 1
ATOM 2577 O O . PHE B 1 155 ? -5.633 1.952 -10.016 1 98.62 155 PHE B O 1
ATOM 2584 N N . ALA B 1 156 ? -7.074 1.235 -11.516 1 98.62 156 ALA B N 1
ATOM 2585 C CA . ALA B 1 156 ? -7.797 2.502 -11.547 1 98.62 156 ALA B CA 1
ATOM 2586 C C . ALA B 1 156 ? -8.359 2.85 -10.172 1 98.62 156 ALA B C 1
ATOM 2588 O O . ALA B 1 156 ? -8.281 4 -9.734 1 98.62 156 ALA B O 1
ATOM 2589 N N . THR B 1 157 ? -8.938 1.86 -9.531 1 98.75 157 THR B N 1
ATOM 2590 C CA . THR B 1 157 ? -9.492 2.068 -8.203 1 98.75 157 THR B CA 1
ATOM 2591 C C . THR B 1 157 ? -8.398 2.477 -7.215 1 98.75 157 THR B C 1
ATOM 2593 O O . THR B 1 157 ? -8.609 3.363 -6.387 1 98.75 157 THR B O 1
ATOM 2596 N N . THR B 1 158 ? -7.23 1.821 -7.305 1 98.69 158 THR B N 1
ATOM 2597 C CA . THR B 1 158 ? -6.094 2.156 -6.453 1 98.69 158 THR B CA 1
ATOM 2598 C C . THR B 1 158 ? -5.699 3.621 -6.629 1 98.69 158 THR B C 1
ATOM 2600 O O . THR B 1 158 ? -5.469 4.328 -5.648 1 98.69 158 THR B O 1
ATOM 2603 N N . ILE B 1 159 ? -5.727 4.059 -7.887 1 98.5 159 ILE B N 1
ATOM 2604 C CA . ILE B 1 159 ? -5.379 5.441 -8.195 1 98.5 159 ILE B CA 1
ATOM 2605 C C . ILE B 1 159 ? -6.402 6.383 -7.562 1 98.5 159 ILE B C 1
ATOM 2607 O O . ILE B 1 159 ? -6.035 7.41 -6.988 1 98.5 159 ILE B O 1
ATOM 2611 N N . CYS B 1 160 ? -7.633 6.016 -7.648 1 98.44 160 CYS B N 1
ATOM 2612 C CA . CYS B 1 160 ? -8.68 6.844 -7.066 1 98.44 160 CYS B CA 1
ATOM 2613 C C . CYS B 1 160 ? -8.5 6.973 -5.559 1 98.44 160 CYS B C 1
ATOM 2615 O O . CYS B 1 160 ? -8.578 8.078 -5.012 1 98.44 160 CYS B O 1
ATOM 2617 N N . TYR B 1 161 ? -8.258 5.875 -4.883 1 98.56 161 TYR B N 1
ATOM 2618 C CA . TYR B 1 161 ? -8.031 5.938 -3.441 1 98.56 161 TYR B CA 1
ATOM 2619 C C . TYR B 1 161 ? -6.777 6.73 -3.119 1 98.56 161 TYR B C 1
ATOM 2621 O O . TYR B 1 161 ? -6.711 7.414 -2.094 1 98.56 161 TYR B O 1
ATOM 2629 N N . GLY B 1 162 ? -5.793 6.617 -3.98 1 98.12 162 GLY B N 1
ATOM 2630 C CA . GLY B 1 162 ? -4.594 7.422 -3.805 1 98.12 162 GLY B CA 1
ATOM 2631 C C . GLY B 1 162 ? -4.855 8.914 -3.891 1 98.12 162 GLY B C 1
ATOM 2632 O O . GLY B 1 162 ? -4.375 9.688 -3.059 1 98.12 162 GLY B O 1
ATOM 2633 N N . CYS B 1 163 ? -5.605 9.281 -4.828 1 97.5 163 CYS B N 1
ATOM 2634 C CA . CYS B 1 163 ? -5.969 10.68 -4.984 1 97.5 163 CYS B CA 1
ATOM 2635 C C . CYS B 1 163 ? -6.793 11.164 -3.797 1 97.5 163 CYS B C 1
ATOM 2637 O O . CYS B 1 163 ? -6.562 12.266 -3.283 1 97.5 163 CYS B O 1
ATOM 2639 N N . SER B 1 164 ? -7.715 10.359 -3.451 1 97.44 164 SER B N 1
ATOM 2640 C CA . SER B 1 164 ? -8.516 10.711 -2.285 1 97.44 164 SER B CA 1
ATOM 2641 C C . SER B 1 164 ? -7.648 10.883 -1.045 1 97.44 164 SER B C 1
ATOM 2643 O O . SER B 1 164 ? -7.883 11.773 -0.23 1 97.44 164 SER B O 1
ATOM 2645 N N . THR B 1 165 ? -6.668 10 -0.89 1 97.06 165 THR B N 1
ATOM 2646 C CA . THR B 1 165 ? -5.75 10.078 0.24 1 97.06 165 THR B CA 1
ATOM 2647 C C . THR B 1 165 ? -4.98 11.398 0.213 1 97.06 165 THR B C 1
ATOM 2649 O O . THR B 1 165 ? -4.832 12.055 1.244 1 97.06 165 THR B O 1
ATOM 2652 N N . ALA B 1 166 ? -4.547 11.789 -0.939 1 95.38 166 ALA B N 1
ATOM 2653 C CA . ALA B 1 166 ? -3.791 13.031 -1.085 1 95.38 166 ALA B CA 1
ATOM 2654 C C . ALA B 1 166 ? -4.652 14.242 -0.739 1 95.38 166 ALA B C 1
ATOM 2656 O O . ALA B 1 166 ? -4.203 15.156 -0.043 1 95.38 166 ALA B O 1
ATOM 2657 N N . LEU B 1 167 ? -5.859 14.258 -1.173 1 94.75 167 LEU B N 1
ATOM 2658 C CA . LEU B 1 167 ? -6.777 15.352 -0.881 1 94.75 167 LEU B CA 1
ATOM 2659 C C . LEU B 1 167 ? -7.098 15.414 0.608 1 94.75 167 LEU B C 1
ATOM 2661 O O . LEU B 1 167 ? -7.145 16.5 1.194 1 94.75 167 LEU B O 1
ATOM 2665 N N . ALA B 1 168 ? -7.297 14.281 1.124 1 94.38 168 ALA B N 1
ATOM 2666 C CA . ALA B 1 168 ? -7.609 14.227 2.549 1 94.38 168 ALA B CA 1
ATOM 2667 C C . ALA B 1 168 ? -6.426 14.695 3.391 1 94.38 168 ALA B C 1
ATOM 2669 O O . ALA B 1 168 ? -6.609 15.344 4.422 1 94.38 168 ALA B O 1
ATOM 2670 N N . LEU B 1 169 ? -5.25 14.32 2.996 1 92.88 169 LEU B N 1
ATOM 2671 C CA . LEU B 1 169 ? -4.047 14.742 3.701 1 92.88 169 LEU B CA 1
ATOM 2672 C C . LEU B 1 169 ? -3.9 16.266 3.666 1 92.88 169 LEU B C 1
ATOM 2674 O O . LEU B 1 169 ? -3.549 16.875 4.672 1 92.88 169 LEU B O 1
ATOM 2678 N N . ARG B 1 170 ? -4.156 16.828 2.572 1 90.56 170 ARG B N 1
ATOM 2679 C CA . ARG B 1 170 ? -4.09 18.281 2.426 1 90.56 170 ARG B CA 1
ATOM 2680 C C . ARG B 1 170 ? -5.082 18.984 3.355 1 90.56 170 ARG B C 1
ATOM 2682 O O . ARG B 1 170 ? -4.758 20 3.975 1 90.56 170 ARG B O 1
ATOM 2689 N N . ARG B 1 171 ? -6.246 18.469 3.486 1 88.88 171 ARG B N 1
ATOM 2690 C CA . ARG B 1 171 ? -7.27 19.047 4.348 1 88.88 171 ARG B CA 1
ATOM 2691 C C . ARG B 1 171 ? -6.91 18.875 5.816 1 88.88 171 ARG B C 1
ATOM 2693 O O . ARG B 1 171 ? -7.172 19.766 6.633 1 88.88 171 ARG B O 1
ATOM 2700 N N . TRP B 1 172 ? -6.391 17.75 6.078 1 88.5 172 TRP B N 1
ATOM 2701 C CA . TRP B 1 172 ? -6.031 17.438 7.461 1 88.5 172 TRP B CA 1
ATOM 2702 C C . TRP B 1 172 ? -4.863 18.297 7.926 1 88.5 172 TRP B C 1
ATOM 2704 O O . TRP B 1 172 ? -4.766 18.641 9.109 1 88.5 172 TRP B O 1
ATOM 2714 N N . LYS B 1 173 ? -3.938 18.734 7.148 1 83.75 173 LYS B N 1
ATOM 2715 C CA . LYS B 1 173 ? -2.764 19.531 7.5 1 83.75 173 LYS B CA 1
ATOM 2716 C C . LYS B 1 173 ? -3.127 21 7.664 1 83.75 173 LYS B C 1
ATOM 2718 O O . LYS B 1 173 ? -2.49 21.719 8.43 1 83.75 173 LYS B O 1
ATOM 2723 N N . LEU B 1 174 ? -4.051 21.5 7.102 1 68.75 174 LEU B N 1
ATOM 2724 C CA . LEU B 1 174 ? -4.473 22.891 7.219 1 68.75 174 LEU B CA 1
ATOM 2725 C C . LEU B 1 174 ? -5.285 23.109 8.492 1 68.75 174 LEU B C 1
ATOM 2727 O O . LEU B 1 174 ? -5.176 24.156 9.125 1 68.75 174 LEU B O 1
#

Nearest PDB structures (foldseek):
  4daj-assembly2_B  TM=4.008E-01  e=1.249E+00  Rattus norvegicus
  4gbr-assembly1_A  TM=4.057E-01  e=1.680E+00  Homo sapiens
  5jqh-assembly1_A  TM=3.843E-01  e=2.047E+00  Tequatrovirus T4
  5jqh-assembly2_B  TM=3.749E-01  e=3.040E+00  Tequatrovirus T4
  8irs-assembly1_R  TM=3.654E-01  e=2.893E+00  Escherichia coli

Sequence (348 aa):
MSVRGGSMPPPPNPTAYFPAPRITLPVGLDILRTYSGAFICLEILFGALVWILVAATRVPVPLLQGWVMFVSVTACFLSILFLGVFLFSYTHRIAVDWNQMDFLFHAATFVFYFGAFLLQAATTSLHNYRLPSNVTTLLSDQDYNISIAASIFAFATTICYGCSTALALRRWKLMSVRGGSMPPPPNPTAYFPAPRITLPVGLDILRTYSGAFICLEILFGALVWILVAATRVPVPLLQGWVMFVSVTACFLSILFLGVFLFSYTHRIAVDWNQMDFLFHAATFVFYFGAFLLQAATTSLHNYRLPSNVTTLLSDQDYNISIAASIFAFATTICYGCSTALALRRWKL

pLDDT: mean 87.12, std 16.79, range [32.06, 98.75]

Radius of gyration: 27.74 Å; Cα contacts (8 Å, |Δi|>4): 424; chains: 2; bounding box: 54×108×64 Å

Foldseek 3Di:
DPPPPPPPPPPPDPPPPPPDPQDDQAAAPVNCVDPLVVLLVLLLVLLVLLLVLLVVQVPLPCVLSVLLNVLSVVLNVVSVVLNVCRNVVVVVVDPDDVLVVQLVSLVVSLVSLVSSLVSLVVLLVQQQPPDPVRPDGSGDPVSSVSSVVSSVSSVVSSVSSVVSNVVSVVSVVD/DPPPPPPPPDDPDPPPPPPDPQDDQAAAPVNCVDPLVVLLVLLLVLLVLLLVLLVVQVPLPCVLSVLLNVLSVVLNVVSVVLNVCRNVVVVVVDPDDVLVVQLVSLVVSLVSLVSSLVSLVVLLVQQQPPDPVRPDGSGDPVSSVSSVVSSVSSVVSSVSSVVSNVVSVVSVVD